Protein AF-A0A3M1H6Q6-F1 (afdb_monomer_lite)

Radius of gyration: 19.35 Å; chains: 1; bounding box: 52×35×59 Å

Secondary structure (DSSP, 8-state):
---EEEEEEEEETTGGGGTSEEEPPTTB-HHHHHHHTGGGEEEETTTEEEEEEEHHHHEEEETTTTEEEE-S-B-SSPPTTHHHHHHHHHHHTTTEEEEEE-SSEEEEEESS-BTTEEEEE--GGGS--TT-HHHHHHHHHHHHHHHHHHEEE-TT-SSS--EEEEEEHHHHHHHHHHHHHHHHHHHHHTTPPPPHHHHHHHHHHHHHHHTEEEEEEEEEEGGGGG-

Foldseek 3Di:
DFDKKKKKKFFFPCCVVVLFKDWDDPFAPVVVLCVVQVVQWFQDPVPGIKGKDFPVSQWDQDPVVRAIDGPGDGDPPDDPVCVVVRVVVRVSQRQFGIWIDDNTMIGTGGPDDDVRMHMDIPLVLLDDDPPCPPLNVVSVVLCVVQVSRFKDFDPPDPPWGKIKGKDALVSVLVSLVSSVVVSVVSCVVVVHDDDPVSVVVSVVSNVSSVRGGMMMMMMIRPVVVVD

pLDDT: mean 89.55, std 9.46, range [45.72, 98.5]

Sequence (227 aa):
MPARSRKIYVLSRNAGQNGLAFACPSWWNLEQLYKHHADRKIIFPEIGDVLFVGWTDILGFDLHSGRKVWRLPEQDPLPEHIVPVRQTLLERVQEVEWFIISRKQVWLIPGREQAGCAVFQNPFWWGYILDDEAFNTWYRAFWRQHWTERFFEEKGNLTWLDYAGLFTGPEILLLNEQAQRAYREWKQRCRGKLSRYHQTEMNRLSRALQNAAWVVIYDYEWESGLS

Structure (mmCIF, N/CA/C/O backbone):
data_AF-A0A3M1H6Q6-F1
#
_entry.id   AF-A0A3M1H6Q6-F1
#
loop_
_atom_site.group_PDB
_atom_site.id
_atom_site.type_symbol
_atom_site.label_atom_id
_atom_site.label_alt_id
_atom_site.label_comp_id
_atom_site.label_asym_id
_atom_site.label_entity_id
_atom_site.label_seq_id
_atom_site.pdbx_PDB_ins_code
_atom_site.Cartn_x
_atom_site.Cartn_y
_atom_site.Cartn_z
_atom_site.occupancy
_atom_site.B_iso_or_equiv
_atom_site.auth_seq_id
_atom_site.auth_comp_id
_atom_site.auth_asym_id
_atom_site.auth_atom_id
_atom_site.pdbx_PDB_model_num
ATOM 1 N N . MET A 1 1 ? 0.069 -20.552 -15.816 1.00 45.72 1 MET A N 1
ATOM 2 C CA . MET A 1 1 ? -0.075 -19.599 -14.696 1.00 45.72 1 MET A CA 1
ATOM 3 C C . MET A 1 1 ? -1.197 -18.647 -15.068 1.00 45.72 1 MET A C 1
ATOM 5 O O . MET A 1 1 ? -1.155 -18.179 -16.204 1.00 45.72 1 MET A O 1
ATOM 9 N N . PRO A 1 2 ? -2.197 -18.426 -14.200 1.00 55.16 2 PRO A N 1
ATOM 10 C CA . PRO A 1 2 ? -3.263 -17.461 -14.466 1.00 55.16 2 PRO A CA 1
ATOM 11 C C . PRO A 1 2 ? -2.669 -16.073 -14.734 1.00 55.16 2 PRO A C 1
ATOM 13 O O . PRO A 1 2 ? -1.586 -15.744 -14.237 1.00 55.16 2 PRO A O 1
ATOM 16 N N . ALA A 1 3 ? -3.345 -15.277 -15.563 1.00 71.06 3 ALA A N 1
ATOM 17 C CA . ALA A 1 3 ? -2.927 -13.907 -15.831 1.00 71.06 3 ALA A CA 1
ATOM 18 C C . ALA A 1 3 ? -3.064 -13.101 -14.535 1.00 71.06 3 ALA A C 1
ATOM 20 O O . ALA A 1 3 ? -4.173 -12.886 -14.058 1.00 71.06 3 ALA A O 1
ATOM 21 N N . ARG A 1 4 ? -1.943 -12.682 -13.942 1.00 79.56 4 ARG A N 1
ATOM 22 C CA . ARG A 1 4 ? -1.950 -11.859 -12.726 1.00 79.56 4 ARG A CA 1
ATOM 23 C C . ARG A 1 4 ? -1.889 -10.383 -13.084 1.00 79.56 4 ARG A C 1
ATOM 25 O O . ARG A 1 4 ? -1.220 -9.994 -14.042 1.00 79.56 4 ARG A O 1
ATOM 32 N N . SER A 1 5 ? -2.561 -9.565 -12.291 1.00 88.44 5 SER A N 1
ATOM 33 C CA . SER A 1 5 ? -2.427 -8.116 -12.302 1.00 88.44 5 SER A CA 1
ATOM 34 C C . SER A 1 5 ? -1.919 -7.610 -10.968 1.00 88.44 5 SER A C 1
ATOM 36 O O . SER A 1 5 ? -2.103 -8.235 -9.930 1.00 88.44 5 SER A O 1
ATOM 38 N N . ARG A 1 6 ? -1.261 -6.458 -11.027 1.00 92.00 6 ARG A N 1
ATOM 39 C CA . ARG A 1 6 ? -0.698 -5.755 -9.888 1.00 92.00 6 ARG A CA 1
ATOM 40 C C . ARG A 1 6 ? -1.320 -4.377 -9.791 1.00 92.00 6 ARG A C 1
ATOM 42 O O . ARG A 1 6 ? -1.208 -3.576 -10.722 1.00 92.00 6 ARG A O 1
ATOM 49 N N . LYS A 1 7 ? -1.898 -4.075 -8.637 1.00 94.69 7 LYS A N 1
ATOM 50 C CA . LYS A 1 7 ? -2.307 -2.726 -8.255 1.00 94.69 7 LYS A CA 1
ATOM 51 C C . LYS A 1 7 ? -1.425 -2.236 -7.111 1.00 94.69 7 LYS A C 1
ATOM 53 O O . LYS A 1 7 ? -1.055 -2.998 -6.224 1.00 94.69 7 LYS A O 1
ATOM 58 N N . ILE A 1 8 ? -1.048 -0.967 -7.156 1.00 97.12 8 ILE A N 1
ATOM 59 C CA . ILE A 1 8 ? -0.176 -0.329 -6.173 1.00 97.12 8 ILE A CA 1
ATOM 60 C C . ILE A 1 8 ? -0.930 0.851 -5.593 1.00 97.12 8 ILE A C 1
ATOM 62 O O . ILE A 1 8 ? -1.287 1.772 -6.326 1.00 97.12 8 ILE A O 1
ATOM 66 N N . TYR A 1 9 ? -1.123 0.838 -4.284 1.00 98.19 9 TYR A N 1
ATOM 67 C CA . TYR A 1 9 ? -1.700 1.939 -3.533 1.00 98.19 9 TYR A CA 1
ATOM 68 C C . TYR A 1 9 ? -0.568 2.674 -2.831 1.00 98.19 9 TYR A C 1
ATOM 70 O O . TYR A 1 9 ? 0.179 2.082 -2.055 1.00 98.19 9 TYR A O 1
ATOM 78 N N . VAL A 1 10 ? -0.427 3.964 -3.107 1.00 98.50 10 VAL A N 1
ATOM 79 C CA . VAL A 1 10 ? 0.612 4.811 -2.522 1.00 98.50 10 VAL A CA 1
ATOM 80 C C . VAL A 1 10 ? -0.059 5.805 -1.590 1.00 98.50 10 VAL A C 1
ATOM 82 O O . VAL A 1 10 ? -0.607 6.818 -2.032 1.00 98.50 10 VAL A O 1
ATOM 85 N N . LEU A 1 11 ? -0.037 5.496 -0.295 1.00 98.25 11 LEU A N 1
ATOM 86 C CA . LEU A 1 11 ? -0.594 6.351 0.743 1.00 98.25 11 LEU A CA 1
ATOM 87 C C . LEU A 1 11 ? 0.420 7.434 1.117 1.00 98.25 11 LEU A C 1
ATOM 89 O O . LEU A 1 11 ? 1.552 7.138 1.504 1.00 98.25 11 LEU A O 1
ATOM 93 N N . SER A 1 12 ? 0.021 8.697 1.029 1.00 97.69 12 SER A N 1
ATOM 94 C CA . SER A 1 12 ? 0.913 9.828 1.268 1.00 97.69 12 SER A CA 1
ATOM 95 C C . SER A 1 12 ? 1.179 10.084 2.756 1.00 97.69 12 SER A C 1
ATOM 97 O O . SER A 1 12 ? 0.383 9.757 3.637 1.00 97.69 12 SER A O 1
ATOM 99 N N . ARG A 1 13 ? 2.281 10.776 3.060 1.00 96.00 13 ARG A N 1
ATOM 100 C CA . ARG A 1 13 ? 2.597 11.248 4.422 1.00 96.00 13 ARG A CA 1
ATOM 101 C C . ARG A 1 13 ? 1.559 12.214 4.992 1.00 96.00 13 ARG A C 1
ATOM 103 O O . ARG A 1 13 ? 1.391 12.272 6.204 1.00 96.00 13 ARG A O 1
ATOM 110 N N . ASN A 1 14 ? 0.825 12.933 4.142 1.00 94.75 14 ASN A N 1
ATOM 111 C CA . ASN A 1 14 ? -0.283 13.795 4.559 1.00 94.75 14 ASN A CA 1
ATOM 112 C C . ASN A 1 14 ? -1.650 13.081 4.566 1.00 94.75 14 ASN A C 1
ATOM 114 O O . ASN A 1 14 ? -2.682 13.750 4.578 1.00 94.75 14 ASN A O 1
ATOM 118 N N . ALA A 1 15 ? -1.688 11.743 4.600 1.00 94.19 15 ALA A N 1
ATOM 119 C CA . ALA A 1 15 ? -2.921 10.955 4.695 1.00 94.19 15 ALA A CA 1
ATOM 120 C C . ALA A 1 15 ? -3.880 11.448 5.793 1.00 94.19 15 ALA A C 1
ATOM 122 O O . ALA A 1 15 ? -5.083 11.516 5.567 1.00 94.19 15 ALA A O 1
ATOM 123 N N . GLY A 1 16 ? -3.366 11.871 6.954 1.00 93.44 16 GLY A N 1
ATOM 124 C CA . GLY A 1 16 ? -4.193 12.416 8.040 1.00 93.44 16 GLY A CA 1
ATOM 125 C C . GLY A 1 16 ? -5.015 13.649 7.640 1.00 93.44 16 GLY A C 1
ATOM 126 O O . GLY A 1 16 ? -6.195 13.719 7.969 1.00 93.44 16 GLY A O 1
ATOM 127 N N . GLN A 1 17 ? -4.433 14.570 6.862 1.00 95.56 17 GLN A N 1
ATOM 128 C CA . GLN A 1 17 ? -5.122 15.776 6.368 1.00 95.56 17 GLN A CA 1
ATOM 129 C C . GLN A 1 17 ? -6.226 15.448 5.356 1.00 95.56 17 GLN A C 1
ATOM 131 O O . GLN A 1 17 ? -7.170 16.213 5.206 1.00 95.56 17 GLN A O 1
ATOM 136 N N . ASN A 1 18 ? -6.112 14.303 4.681 1.00 94.56 18 ASN A N 1
ATOM 137 C CA . ASN A 1 18 ? -7.061 13.847 3.668 1.00 94.56 18 ASN A CA 1
ATOM 138 C C . ASN A 1 18 ? -8.084 12.848 4.219 1.00 94.56 18 ASN A C 1
ATOM 140 O O . ASN A 1 18 ? -8.771 12.178 3.457 1.00 94.56 18 ASN A O 1
ATOM 144 N N . GLY A 1 19 ? -8.163 12.682 5.540 1.00 94.00 19 GLY A N 1
ATOM 145 C CA . GLY A 1 19 ? -9.099 11.724 6.107 1.00 94.00 19 GLY A CA 1
ATOM 146 C C . GLY A 1 19 ? -8.684 10.257 5.906 1.00 94.00 19 GLY A C 1
ATOM 147 O O . GLY A 1 19 ? -9.508 9.364 6.073 1.00 94.00 19 GLY A O 1
ATOM 148 N N . LEU A 1 20 ? -7.403 9.955 5.691 1.00 96.56 20 LEU A N 1
ATOM 149 C CA . LEU A 1 20 ? -6.891 8.579 5.540 1.00 96.56 20 LEU A CA 1
ATOM 150 C C . LEU A 1 20 ? -5.978 8.114 6.671 1.00 96.56 20 LEU A C 1
ATOM 152 O O . LEU A 1 20 ? -5.403 7.032 6.608 1.00 96.56 20 LEU A O 1
ATOM 156 N N . ALA A 1 21 ? -5.860 8.908 7.731 1.00 96.88 21 ALA A N 1
ATOM 157 C CA . ALA A 1 21 ? -5.272 8.448 8.978 1.00 96.88 21 ALA A CA 1
ATOM 158 C C . ALA A 1 21 ? -5.967 9.084 10.184 1.00 96.88 21 ALA A C 1
ATOM 160 O O . ALA A 1 21 ? -6.522 10.183 10.083 1.00 96.88 21 ALA A O 1
ATOM 161 N N . PHE A 1 22 ? -5.944 8.397 11.320 1.00 95.88 22 PHE A N 1
ATOM 162 C CA . PHE A 1 22 ? -6.432 8.903 12.603 1.00 95.88 22 PHE A CA 1
ATOM 163 C C . PHE A 1 22 ? -5.659 8.263 13.761 1.00 95.88 22 PHE A C 1
ATOM 165 O O . PHE A 1 22 ? -5.016 7.226 13.595 1.00 95.88 22 PHE A O 1
ATOM 172 N N . ALA A 1 23 ? -5.676 8.913 14.926 1.00 95.69 23 ALA A N 1
ATOM 173 C CA . ALA A 1 23 ? -5.059 8.365 16.131 1.00 95.69 23 ALA A CA 1
ATOM 174 C C . ALA A 1 23 ? -5.733 7.044 16.513 1.00 95.69 23 ALA A C 1
ATOM 176 O O . ALA A 1 23 ? -6.944 6.905 16.348 1.00 95.69 23 ALA A O 1
ATOM 177 N N . CYS A 1 24 ? -4.959 6.086 17.020 1.00 93.44 24 CYS A N 1
ATOM 178 C CA . CYS A 1 24 ? -5.528 4.805 17.409 1.00 93.44 24 CYS A CA 1
ATOM 179 C C . CYS A 1 24 ? -6.614 5.005 18.483 1.00 93.44 24 CYS A C 1
ATOM 181 O O . CYS A 1 24 ? -6.323 5.621 19.514 1.00 93.44 24 CYS A O 1
ATOM 183 N N . PRO A 1 25 ? -7.848 4.513 18.270 1.00 92.06 25 PRO A N 1
ATOM 184 C CA . PRO A 1 25 ? -8.917 4.689 19.241 1.00 92.06 25 PRO A CA 1
ATOM 185 C C . PRO A 1 25 ? -8.595 4.017 20.576 1.00 92.06 25 PRO A C 1
ATOM 187 O O . PRO A 1 25 ? -8.187 2.858 20.611 1.00 92.06 25 PRO A O 1
ATOM 190 N N . SER A 1 26 ? -8.813 4.726 21.684 1.00 89.88 26 SER A N 1
ATOM 191 C CA . SER A 1 26 ? -8.522 4.220 23.034 1.00 89.88 26 SER A CA 1
ATOM 192 C C . SER A 1 26 ? -9.425 3.061 23.460 1.00 89.88 26 SER A C 1
ATOM 194 O O . SER A 1 26 ? -9.052 2.289 24.339 1.00 89.88 26 SER A O 1
ATOM 196 N N . TRP A 1 27 ? -10.598 2.935 22.837 1.00 89.81 27 TRP A N 1
ATOM 197 C CA . TRP A 1 27 ? -11.559 1.867 23.109 1.00 89.81 27 TRP A CA 1
ATOM 198 C C . TRP A 1 27 ? -11.272 0.572 22.339 1.00 89.81 27 TRP A C 1
ATOM 200 O O . TRP A 1 27 ? -11.955 -0.428 22.558 1.00 89.81 27 TRP A O 1
ATOM 210 N N . TRP A 1 28 ? -10.278 0.563 21.444 1.00 92.00 28 TRP A N 1
ATOM 211 C CA . TRP A 1 28 ? -9.826 -0.659 20.780 1.00 92.00 28 TRP A CA 1
ATOM 212 C C . TRP A 1 28 ? -8.946 -1.471 21.728 1.00 92.00 28 TRP A C 1
ATOM 214 O O . TRP A 1 28 ? -7.934 -0.976 22.231 1.00 92.00 28 TRP A O 1
ATOM 224 N N . ASN A 1 29 ? -9.273 -2.748 21.927 1.00 91.25 29 ASN A N 1
ATOM 225 C CA . ASN A 1 29 ? -8.381 -3.663 22.631 1.00 91.25 29 ASN A CA 1
ATOM 226 C C . ASN A 1 29 ? -7.281 -4.148 21.674 1.00 91.25 29 ASN A C 1
ATOM 228 O O . ASN A 1 29 ? -7.370 -5.216 21.063 1.00 91.25 29 ASN A O 1
ATOM 232 N N . LEU A 1 30 ? -6.233 -3.332 21.537 1.00 91.19 30 LEU A N 1
ATOM 233 C CA . LEU A 1 30 ? -5.124 -3.606 20.625 1.00 91.19 30 LEU A CA 1
ATOM 234 C C . LEU A 1 30 ? -4.393 -4.909 20.936 1.00 91.19 30 LEU A C 1
ATOM 236 O O . LEU A 1 30 ? -4.033 -5.622 20.009 1.00 91.19 30 LEU A O 1
ATOM 240 N N . GLU A 1 31 ? -4.192 -5.257 22.206 1.00 91.38 31 GLU A N 1
ATOM 241 C CA . GLU A 1 31 ? -3.491 -6.499 22.557 1.00 91.38 31 GLU A CA 1
ATOM 242 C C . GLU A 1 31 ? -4.254 -7.725 22.048 1.00 91.38 31 GLU A C 1
ATOM 244 O O . GLU A 1 31 ? -3.668 -8.645 21.472 1.00 91.38 31 GLU A O 1
ATOM 249 N N . GLN A 1 32 ? -5.583 -7.718 22.188 1.00 91.94 32 GLN A N 1
ATOM 250 C CA . GLN A 1 32 ? -6.421 -8.785 21.654 1.00 91.94 32 GLN A CA 1
ATOM 251 C C . GLN A 1 32 ? -6.448 -8.781 20.122 1.00 91.94 32 GLN A C 1
ATOM 253 O O . GLN A 1 32 ? -6.410 -9.856 19.524 1.00 91.94 32 GLN A O 1
ATOM 258 N N . LEU A 1 33 ? -6.454 -7.605 19.488 1.00 91.88 33 LEU A N 1
ATOM 259 C CA . LEU A 1 33 ? -6.400 -7.482 18.030 1.00 91.88 33 LEU A CA 1
ATOM 260 C C . LEU A 1 33 ? -5.083 -8.036 17.458 1.00 91.88 33 LEU A C 1
ATOM 262 O O . LEU A 1 33 ? -5.108 -8.864 16.551 1.00 91.88 33 LEU A O 1
ATOM 266 N N . TYR A 1 34 ? -3.938 -7.656 18.036 1.00 92.94 34 TYR A N 1
ATOM 267 C CA . TYR A 1 34 ? -2.619 -8.178 17.655 1.00 92.94 34 TYR A CA 1
ATOM 268 C C . TYR A 1 34 ? -2.497 -9.679 17.911 1.00 92.94 34 TYR A C 1
ATOM 270 O O . TYR A 1 34 ? -1.857 -10.379 17.131 1.00 92.94 34 TYR A O 1
ATOM 278 N N . LYS A 1 35 ? -3.120 -10.192 18.977 1.00 93.06 35 LYS A N 1
ATOM 279 C CA . LYS A 1 35 ? -3.173 -11.633 19.238 1.00 93.06 35 LYS A CA 1
ATOM 280 C C . LYS A 1 35 ? -4.024 -12.373 18.203 1.00 93.06 35 LYS A C 1
ATOM 282 O O . LYS A 1 35 ? -3.639 -13.462 17.791 1.00 93.06 35 LYS A O 1
ATOM 287 N N . HIS A 1 36 ? -5.170 -11.816 17.806 1.00 92.31 36 HIS A N 1
ATOM 288 C CA . HIS A 1 36 ? -6.082 -12.460 16.857 1.00 92.31 36 HIS A CA 1
ATOM 289 C C . HIS A 1 36 ? -5.523 -12.477 15.429 1.00 92.31 36 HIS A C 1
ATOM 291 O O . HIS A 1 36 ? -5.667 -13.479 14.737 1.00 92.31 36 HIS A O 1
ATOM 297 N N . HIS A 1 37 ? -4.828 -11.409 15.030 1.00 92.81 37 HIS A N 1
ATOM 298 C CA . HIS A 1 37 ? -4.232 -11.248 13.700 1.00 92.81 37 HIS A CA 1
ATOM 299 C C . HIS A 1 37 ? -2.701 -11.318 13.741 1.00 92.81 37 HIS A C 1
ATOM 301 O O . HIS A 1 37 ? -2.008 -10.563 13.058 1.00 92.81 37 HIS A O 1
ATOM 307 N N . ALA A 1 38 ? -2.149 -12.208 14.570 1.00 92.69 38 ALA A N 1
ATOM 308 C CA . ALA A 1 38 ? -0.700 -12.359 14.708 1.00 92.69 38 ALA A CA 1
ATOM 309 C C . ALA A 1 38 ? -0.025 -12.766 13.384 1.00 92.69 38 ALA A C 1
ATOM 311 O O . ALA A 1 38 ? 1.119 -12.389 13.140 1.00 92.69 38 ALA A O 1
ATOM 312 N N . ASP A 1 39 ? -0.751 -13.475 12.515 1.00 92.00 39 ASP A N 1
ATOM 313 C CA . ASP A 1 39 ? -0.337 -13.855 11.160 1.00 92.00 39 ASP A CA 1
ATOM 314 C C . ASP A 1 39 ? -0.245 -12.669 10.192 1.00 92.00 39 ASP A C 1
ATOM 316 O O . ASP A 1 39 ? 0.337 -12.814 9.128 1.00 92.00 39 ASP A O 1
ATOM 320 N N . ARG A 1 40 ? -0.795 -11.505 10.556 1.00 93.88 40 ARG A N 1
ATOM 321 C CA . ARG A 1 40 ? -0.812 -10.262 9.763 1.00 93.88 40 ARG A CA 1
ATOM 322 C C . ARG A 1 40 ? 0.135 -9.191 10.309 1.00 93.88 40 ARG A C 1
ATOM 324 O O . ARG A 1 40 ? 0.116 -8.037 9.870 1.00 93.88 40 ARG A O 1
ATOM 331 N N . LYS A 1 41 ? 0.934 -9.547 11.316 1.00 95.44 41 LYS A N 1
ATOM 332 C CA . LYS A 1 41 ? 1.882 -8.647 11.967 1.00 95.44 41 LYS A CA 1
ATOM 333 C C . LYS A 1 41 ? 3.137 -8.494 11.119 1.00 95.44 41 LYS A C 1
ATOM 335 O O . LYS A 1 41 ? 3.789 -9.474 10.780 1.00 95.44 41 LYS A O 1
ATOM 340 N N . ILE A 1 42 ? 3.528 -7.248 10.880 1.00 95.25 42 ILE A N 1
ATOM 341 C CA . ILE A 1 42 ? 4.778 -6.890 10.218 1.00 95.25 42 ILE A CA 1
ATOM 342 C C . ILE A 1 42 ? 5.639 -6.064 11.174 1.00 95.25 42 ILE A C 1
ATOM 344 O O . ILE A 1 42 ? 5.153 -5.147 11.838 1.00 95.25 42 ILE A O 1
ATOM 348 N N . ILE A 1 43 ? 6.938 -6.366 11.224 1.00 93.06 43 ILE A N 1
ATOM 349 C CA . ILE A 1 43 ? 7.918 -5.605 12.005 1.00 93.06 43 ILE A CA 1
ATOM 350 C C . ILE A 1 43 ? 8.759 -4.745 11.056 1.00 93.06 43 ILE A C 1
ATOM 352 O O . ILE A 1 43 ? 9.440 -5.242 10.154 1.00 93.06 43 ILE A O 1
ATOM 356 N N . PHE A 1 44 ? 8.716 -3.432 11.265 1.00 90.31 44 PHE A N 1
ATOM 357 C CA . PHE A 1 44 ? 9.574 -2.461 10.592 1.00 90.31 44 PHE A CA 1
ATOM 358 C C . PHE A 1 44 ? 10.623 -1.955 11.593 1.00 90.31 44 PHE A C 1
ATOM 360 O O . PHE A 1 44 ? 10.229 -1.396 12.616 1.00 90.31 44 PHE A O 1
ATOM 367 N N . PRO A 1 45 ? 11.937 -2.101 11.332 1.00 86.62 45 PRO A N 1
ATOM 368 C CA . PRO A 1 45 ? 12.983 -1.745 12.298 1.00 86.62 45 PRO A CA 1
ATOM 369 C C . PRO A 1 45 ? 12.895 -0.316 12.855 1.00 86.62 45 PRO A C 1
ATOM 371 O O . PRO A 1 45 ? 13.140 -0.103 14.037 1.00 86.62 45 PRO A O 1
ATOM 374 N N . GLU A 1 46 ? 12.509 0.655 12.023 1.00 86.00 46 GLU A N 1
ATOM 375 C CA . GLU A 1 46 ? 12.464 2.077 12.399 1.00 86.00 46 GLU A CA 1
ATOM 376 C C . GLU A 1 46 ? 11.090 2.546 12.905 1.00 86.00 46 GLU A C 1
ATOM 378 O O . GLU A 1 46 ? 10.989 3.586 13.553 1.00 86.00 46 GLU A O 1
ATOM 383 N N . ILE A 1 47 ? 10.021 1.799 12.605 1.00 86.19 47 ILE A N 1
ATOM 384 C CA . ILE A 1 47 ? 8.630 2.199 12.892 1.00 86.19 47 ILE A CA 1
ATOM 385 C C . ILE A 1 47 ? 8.059 1.396 14.070 1.00 86.19 47 ILE A C 1
ATOM 387 O O . ILE A 1 47 ? 7.246 1.910 14.838 1.00 86.19 47 ILE A O 1
ATOM 391 N N . GLY A 1 48 ? 8.502 0.149 14.236 1.00 90.44 48 GLY A N 1
ATOM 392 C CA . GLY A 1 48 ? 7.951 -0.814 15.179 1.00 90.44 48 GLY A CA 1
ATOM 393 C C . GLY A 1 48 ? 6.994 -1.795 14.507 1.00 90.44 48 GLY A C 1
ATOM 394 O O . GLY A 1 48 ? 7.099 -2.086 13.312 1.00 90.44 48 GLY A O 1
ATOM 395 N N . ASP A 1 49 ? 6.075 -2.346 15.295 1.00 93.50 49 ASP A N 1
ATOM 396 C CA . ASP A 1 49 ? 5.121 -3.330 14.818 1.00 93.50 49 ASP A CA 1
ATOM 397 C C . ASP A 1 49 ? 3.819 -2.719 14.300 1.00 93.50 49 ASP A C 1
ATOM 399 O O . ASP A 1 49 ? 3.177 -1.885 14.942 1.00 93.50 49 ASP A O 1
ATOM 403 N N . VAL A 1 50 ? 3.385 -3.211 13.145 1.00 96.25 50 VAL A N 1
ATOM 404 C CA . VAL A 1 50 ? 2.102 -2.858 12.541 1.00 96.25 50 VAL A CA 1
ATOM 405 C C . VAL A 1 50 ? 1.316 -4.116 12.199 1.00 96.25 50 VAL A C 1
ATOM 407 O O . VAL A 1 50 ? 1.895 -5.150 11.868 1.00 96.25 50 VAL A O 1
ATOM 410 N N . LEU A 1 51 ? -0.006 -4.033 12.269 1.00 96.44 51 LEU A N 1
ATOM 411 C CA . LEU A 1 51 ? -0.902 -5.008 11.656 1.00 96.44 51 LEU A CA 1
ATOM 412 C C . LEU A 1 51 ? -1.331 -4.487 10.291 1.00 96.44 51 LEU A C 1
ATOM 414 O O . LEU A 1 51 ? -1.734 -3.327 10.178 1.00 96.44 51 LEU A O 1
ATOM 418 N N . PHE A 1 52 ? -1.276 -5.346 9.280 1.00 97.00 52 PHE A N 1
ATOM 419 C CA . PHE A 1 52 ? -1.827 -5.066 7.960 1.00 97.00 52 PHE A CA 1
ATOM 420 C C . PHE A 1 52 ? -2.955 -6.049 7.662 1.00 97.00 52 PHE A C 1
ATOM 422 O O . PHE A 1 52 ? -2.714 -7.235 7.446 1.00 97.00 52 PHE A O 1
ATOM 429 N N . VAL A 1 53 ? -4.189 -5.561 7.704 1.00 94.94 53 VAL A N 1
ATOM 430 C CA . VAL A 1 53 ? -5.391 -6.404 7.693 1.00 94.94 53 VAL A CA 1
ATOM 431 C C . VAL A 1 53 ? -6.408 -5.901 6.678 1.00 94.94 53 VAL A C 1
ATOM 433 O O . VAL A 1 53 ? -6.452 -4.706 6.371 1.00 94.94 53 VAL A O 1
ATOM 436 N N . GLY A 1 54 ? -7.229 -6.813 6.164 1.00 92.69 54 GLY A N 1
ATOM 437 C CA . GLY A 1 54 ? -8.335 -6.471 5.278 1.00 92.69 54 GLY A CA 1
ATOM 438 C C . GLY A 1 54 ? -9.495 -5.858 6.055 1.00 92.69 54 GLY A C 1
ATOM 439 O O . GLY A 1 54 ? -9.590 -5.958 7.281 1.00 92.69 54 GLY A O 1
ATOM 440 N N . TRP A 1 55 ? -10.426 -5.220 5.355 1.00 90.88 55 TRP A N 1
ATOM 441 C CA . TRP A 1 55 ? -11.560 -4.578 6.015 1.00 90.88 55 TRP A CA 1
ATOM 442 C C . TRP A 1 55 ? -12.458 -5.565 6.762 1.00 90.88 55 TRP A C 1
ATOM 444 O O . TRP A 1 55 ? -13.019 -5.203 7.792 1.00 90.88 55 TRP A O 1
ATOM 454 N N . THR A 1 56 ? -12.553 -6.811 6.295 1.00 90.00 56 THR A N 1
ATOM 455 C CA . THR A 1 56 ? -13.343 -7.887 6.919 1.00 90.00 56 THR A CA 1
ATOM 456 C C . THR A 1 56 ? -12.786 -8.364 8.260 1.00 90.00 56 THR A C 1
ATOM 458 O O . THR A 1 56 ? -13.502 -9.009 9.027 1.00 90.00 56 THR A O 1
ATOM 461 N N . ASP A 1 57 ? -11.514 -8.072 8.544 1.00 90.19 57 ASP A N 1
ATOM 462 C CA . ASP A 1 57 ? -10.881 -8.367 9.833 1.00 90.19 57 ASP A CA 1
ATOM 463 C C . ASP A 1 57 ? -11.318 -7.362 10.914 1.00 90.19 57 ASP A C 1
ATOM 465 O O . ASP A 1 57 ? -11.363 -7.680 12.099 1.00 90.19 57 ASP A O 1
ATOM 469 N N . ILE A 1 58 ? -11.671 -6.142 10.501 1.00 91.12 58 ILE A N 1
ATOM 470 C CA . ILE A 1 58 ? -12.001 -5.018 11.390 1.00 91.12 58 ILE A CA 1
ATOM 471 C C . ILE A 1 58 ? -13.509 -4.757 11.439 1.00 91.12 58 ILE A C 1
ATOM 473 O O . ILE A 1 58 ? -14.060 -4.366 12.475 1.00 91.12 58 ILE A O 1
ATOM 477 N N . LEU A 1 59 ? -14.188 -4.981 10.319 1.00 91.31 59 LEU A N 1
ATOM 478 C CA . LEU A 1 59 ? -15.604 -4.724 10.126 1.00 91.31 59 LEU A CA 1
ATOM 479 C C . LEU A 1 59 ? -16.337 -6.030 9.810 1.00 91.31 59 LEU A C 1
ATOM 481 O O . LEU A 1 59 ? -15.848 -6.897 9.092 1.00 91.31 59 LEU A O 1
ATOM 485 N N . GLY A 1 60 ? -17.550 -6.148 10.328 1.00 89.06 60 GLY A N 1
ATOM 486 C CA . GLY A 1 60 ? -18.532 -7.142 9.927 1.00 89.06 60 GLY A CA 1
ATOM 487 C C . GLY A 1 60 ? -19.590 -6.508 9.036 1.00 89.06 60 GLY A C 1
ATOM 488 O O . GLY A 1 60 ? -19.652 -5.288 8.897 1.00 89.06 60 GLY A O 1
ATOM 489 N N . PHE A 1 61 ? -20.449 -7.338 8.459 1.00 87.25 61 PHE A N 1
ATOM 490 C CA . PHE A 1 61 ? -21.642 -6.885 7.759 1.00 87.25 61 PHE A CA 1
ATOM 491 C C . PHE A 1 61 ? -22.866 -7.278 8.582 1.00 87.25 61 PHE A C 1
ATOM 493 O O . PHE A 1 61 ? -23.067 -8.462 8.858 1.00 87.25 61 PHE A O 1
ATOM 500 N N . ASP A 1 62 ? -23.656 -6.296 9.006 1.00 87.81 62 ASP A N 1
ATOM 501 C CA . ASP A 1 62 ? -24.932 -6.562 9.656 1.00 87.81 62 ASP A CA 1
ATOM 502 C C . ASP A 1 62 ? -26.003 -6.804 8.589 1.00 87.81 62 ASP A C 1
ATOM 504 O O . ASP A 1 62 ? -26.368 -5.901 7.835 1.00 87.81 62 ASP A O 1
ATOM 508 N N . LEU A 1 63 ? -26.513 -8.036 8.538 1.00 86.75 63 LEU A N 1
ATOM 509 C CA . LEU A 1 63 ? -27.533 -8.449 7.575 1.00 86.75 63 LEU A CA 1
ATOM 510 C C . LEU A 1 63 ? -28.870 -7.731 7.784 1.00 86.75 63 LEU A C 1
ATOM 512 O O . LEU A 1 63 ? -29.628 -7.598 6.827 1.00 86.75 63 LEU A O 1
ATOM 516 N N . HIS A 1 64 ? -29.176 -7.276 9.004 1.00 86.00 64 HIS A N 1
ATOM 517 C CA . HIS A 1 64 ? -30.447 -6.610 9.274 1.00 86.00 64 HIS A CA 1
ATOM 518 C C . HIS A 1 64 ? -30.453 -5.170 8.754 1.00 86.00 64 HIS A C 1
ATOM 520 O O . HIS A 1 64 ? -31.386 -4.768 8.061 1.00 86.00 64 HIS A O 1
ATOM 526 N N . SER A 1 65 ? -29.404 -4.398 9.052 1.00 84.81 65 SER A N 1
ATOM 527 C CA . SER A 1 65 ? -29.278 -3.017 8.568 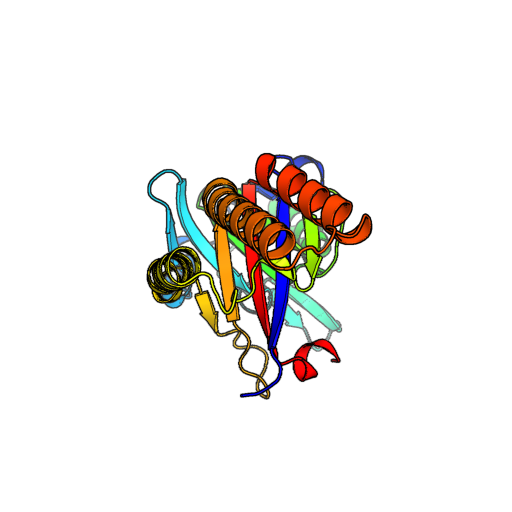1.00 84.81 65 SER A CA 1
ATOM 528 C C . SER A 1 65 ? -28.685 -2.895 7.161 1.00 84.81 65 SER A C 1
ATOM 530 O O . SER A 1 65 ? -28.787 -1.828 6.554 1.00 84.81 65 SER A O 1
ATOM 532 N N . GLY A 1 66 ? -28.051 -3.951 6.642 1.00 82.75 66 GLY A N 1
ATOM 533 C CA . GLY A 1 66 ? -27.329 -3.929 5.369 1.00 82.75 66 GLY A CA 1
ATOM 534 C C . GLY A 1 66 ? -26.080 -3.041 5.394 1.00 82.75 66 GLY A C 1
ATOM 535 O O . GLY A 1 66 ? -25.665 -2.538 4.350 1.00 82.75 66 GLY A O 1
ATOM 536 N N . ARG A 1 67 ? -25.508 -2.782 6.578 1.00 83.94 67 ARG A N 1
ATOM 537 C CA . ARG A 1 67 ? -24.375 -1.861 6.773 1.00 83.94 67 ARG A CA 1
ATOM 538 C C . ARG A 1 67 ? -23.174 -2.573 7.378 1.00 83.94 67 ARG A C 1
ATOM 540 O O . ARG A 1 67 ? -23.320 -3.541 8.126 1.00 83.94 67 ARG A O 1
ATOM 547 N N . LYS A 1 68 ? -21.967 -2.060 7.099 1.00 87.81 68 LYS A N 1
ATOM 548 C CA . LYS A 1 68 ? -20.776 -2.513 7.824 1.00 87.81 68 LYS A CA 1
ATOM 549 C C . LYS A 1 68 ? -20.824 -1.999 9.261 1.00 87.81 68 LYS A C 1
ATOM 551 O O . LYS A 1 68 ? -21.145 -0.832 9.490 1.00 87.81 68 LYS A O 1
ATOM 556 N N . VAL A 1 69 ? -20.455 -2.858 10.201 1.00 90.94 69 VAL A N 1
ATOM 557 C CA . VAL A 1 69 ? -20.386 -2.589 11.643 1.00 90.94 69 VAL A CA 1
ATOM 558 C C . VAL A 1 69 ? -19.006 -2.962 12.172 1.00 90.94 69 VAL A C 1
ATOM 560 O O . VAL A 1 69 ? -18.328 -3.800 11.586 1.00 90.94 69 VAL A O 1
ATOM 563 N N . TRP A 1 70 ? -18.565 -2.365 13.277 1.00 90.94 70 TRP A N 1
ATOM 564 C CA . TRP A 1 70 ? -17.314 -2.773 13.920 1.00 90.94 70 TRP A CA 1
ATOM 565 C C . TRP A 1 70 ? -17.399 -4.226 14.411 1.00 90.94 70 TRP A C 1
ATOM 567 O O . TRP A 1 70 ? -18.387 -4.609 15.038 1.00 90.94 70 TRP A O 1
ATOM 577 N N . ARG A 1 71 ? -16.364 -5.028 14.134 1.00 88.44 71 ARG A N 1
ATOM 578 C CA . ARG A 1 71 ? -16.230 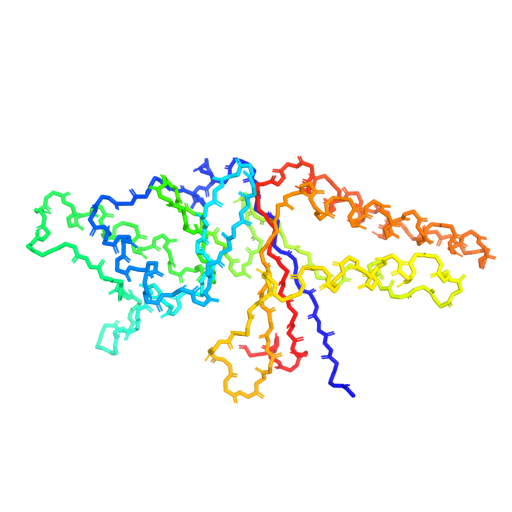-6.432 14.579 1.00 88.44 71 ARG A CA 1
ATOM 579 C C . ARG A 1 71 ? -14.963 -6.672 15.414 1.00 88.44 71 ARG A C 1
ATOM 581 O O . ARG A 1 71 ? -14.651 -7.799 15.782 1.00 88.44 71 ARG A O 1
ATOM 588 N N . LEU A 1 72 ? -14.220 -5.616 15.711 1.00 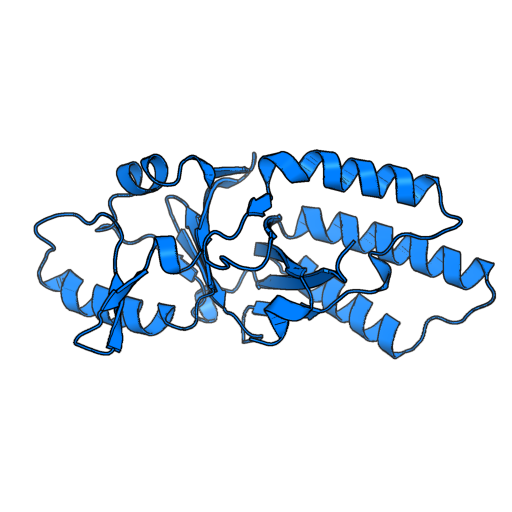85.31 72 LEU A N 1
ATOM 589 C CA . LEU A 1 72 ? -12.999 -5.696 16.503 1.00 85.31 72 LEU A CA 1
ATOM 590 C C . LEU A 1 72 ? -13.289 -5.870 18.006 1.00 85.31 72 LEU A C 1
ATOM 592 O O . LEU A 1 72 ? -14.363 -5.491 18.471 1.00 85.31 72 LEU A O 1
ATOM 596 N N . PRO A 1 73 ? -12.339 -6.418 18.783 1.00 78.62 73 PRO A N 1
ATOM 597 C CA . PRO A 1 73 ? -12.472 -6.500 20.231 1.00 78.62 73 PRO A CA 1
ATOM 598 C C . PRO A 1 73 ? -12.436 -5.097 20.860 1.00 78.62 73 PRO A C 1
ATOM 600 O O . PRO A 1 73 ? -11.461 -4.358 20.697 1.00 78.62 73 PRO A O 1
ATOM 603 N N . GLU A 1 74 ? -13.489 -4.731 21.587 1.00 80.31 74 GLU A N 1
ATOM 604 C CA . GLU A 1 74 ? -13.654 -3.413 22.216 1.00 80.31 74 GLU A CA 1
ATOM 605 C C . GLU A 1 74 ? -13.640 -3.521 23.747 1.00 80.31 74 GLU A C 1
ATOM 607 O O . GLU A 1 74 ? -13.859 -4.592 24.317 1.00 80.31 74 GLU A O 1
ATOM 612 N N . GLN A 1 75 ? -13.352 -2.406 24.422 1.00 72.19 75 GLN A N 1
ATOM 613 C CA . GLN A 1 75 ? -13.590 -2.286 25.862 1.00 72.19 75 GLN A CA 1
ATOM 614 C C . GLN A 1 75 ? -15.097 -2.333 26.154 1.00 72.19 75 GLN A C 1
ATOM 616 O O . GLN A 1 75 ? -15.877 -1.691 25.456 1.00 72.19 75 GLN A O 1
ATOM 621 N N . ASP A 1 76 ? -15.489 -3.053 27.206 1.00 72.81 76 ASP A N 1
ATOM 622 C CA . ASP A 1 76 ? -16.880 -3.175 27.650 1.00 72.81 76 ASP A CA 1
ATOM 623 C C . ASP A 1 76 ? -16.979 -2.830 29.152 1.00 72.81 76 ASP A C 1
ATOM 625 O O . ASP A 1 76 ? -16.266 -3.453 29.949 1.00 72.81 76 ASP A O 1
ATOM 629 N N . PRO A 1 77 ? -17.797 -1.839 29.568 1.00 77.94 77 PRO A N 1
ATOM 630 C CA . PRO A 1 77 ? -18.656 -0.976 28.746 1.00 77.94 77 PRO A CA 1
ATOM 631 C C . PRO A 1 77 ? -17.915 0.186 28.064 1.00 77.94 77 PRO A C 1
ATOM 633 O O . PRO A 1 77 ? -16.992 0.785 28.619 1.00 77.94 77 PRO A O 1
ATOM 636 N N . LEU A 1 78 ? -18.379 0.557 26.865 1.00 81.81 78 LEU A N 1
ATOM 637 C CA . LEU A 1 78 ? -17.948 1.762 26.147 1.00 81.81 78 LEU A CA 1
ATOM 638 C C . LEU A 1 78 ? -18.490 3.028 26.838 1.00 81.81 78 LEU A C 1
ATOM 640 O O . LEU A 1 78 ? -19.698 3.123 27.064 1.00 81.81 78 LEU A O 1
ATOM 644 N N . PRO A 1 79 ? -17.653 4.043 27.123 1.00 85.50 79 PRO A N 1
ATOM 645 C CA . PRO A 1 79 ? -18.136 5.308 27.670 1.00 85.50 79 PRO A CA 1
ATOM 646 C C . PRO A 1 79 ? -19.114 6.014 26.715 1.00 85.50 79 PRO A C 1
ATOM 648 O O . PRO A 1 79 ? -18.863 6.081 25.512 1.00 85.50 79 PRO A O 1
ATOM 651 N N . GLU A 1 80 ? -20.185 6.621 27.237 1.00 86.38 80 GLU A N 1
ATOM 652 C CA . GLU A 1 80 ? -21.244 7.246 26.415 1.00 86.38 80 GLU A CA 1
ATOM 653 C C . GLU A 1 80 ? -20.714 8.293 25.421 1.00 86.38 80 GLU A C 1
ATOM 655 O O . GLU A 1 80 ? -21.149 8.349 24.271 1.00 86.38 80 GLU A O 1
ATOM 660 N N . HIS A 1 81 ? -19.712 9.081 25.822 1.00 87.25 81 HIS A N 1
ATOM 661 C CA . HIS A 1 81 ? -19.099 10.103 24.967 1.00 87.25 81 HIS A CA 1
ATOM 662 C C . HIS A 1 81 ? -18.319 9.528 23.768 1.00 87.25 81 HIS A C 1
ATOM 664 O O . HIS A 1 81 ? -18.024 10.259 22.823 1.00 87.25 81 HIS A O 1
ATOM 670 N N . ILE A 1 82 ? -17.984 8.233 23.783 1.00 88.19 82 ILE A N 1
ATOM 671 C CA . ILE A 1 82 ? -17.288 7.546 22.687 1.00 88.19 82 ILE A CA 1
ATOM 672 C C . ILE A 1 82 ? -18.263 7.091 21.600 1.00 88.19 82 ILE A C 1
ATOM 674 O O . ILE A 1 82 ? -17.877 7.020 20.432 1.00 88.19 82 ILE A O 1
ATOM 678 N N . VAL A 1 83 ? -19.530 6.830 21.937 1.00 86.81 83 VAL A N 1
ATOM 679 C CA . VAL A 1 83 ? -20.521 6.284 20.994 1.00 86.81 83 VAL A CA 1
ATOM 680 C C . VAL A 1 83 ? -20.670 7.151 19.730 1.00 86.81 83 VAL A C 1
ATOM 682 O O . VAL A 1 83 ? -20.564 6.594 18.632 1.00 86.81 83 VAL A O 1
ATOM 685 N N . PRO A 1 84 ? -20.805 8.493 19.812 1.00 88.25 84 PRO A N 1
ATOM 686 C CA . PRO A 1 84 ? -20.876 9.333 18.614 1.00 88.25 84 PRO A CA 1
ATOM 687 C C . PRO A 1 84 ? -19.582 9.310 17.787 1.00 88.25 84 PRO A C 1
ATOM 689 O O . PRO A 1 84 ? -19.624 9.274 16.559 1.00 88.25 84 PRO A O 1
ATOM 692 N N . VAL A 1 85 ? -18.418 9.291 18.446 1.00 89.44 85 VAL A N 1
ATOM 693 C CA . VAL A 1 85 ? -17.108 9.257 17.771 1.00 89.44 85 VAL A CA 1
ATOM 694 C C . VAL A 1 85 ? -16.931 7.945 17.006 1.00 89.44 85 VAL A C 1
ATOM 696 O O . VAL A 1 85 ? -16.492 7.943 15.855 1.00 89.44 85 VAL A O 1
ATOM 699 N N . ARG A 1 86 ? -17.321 6.827 17.625 1.00 89.38 86 ARG A N 1
ATOM 700 C CA . ARG A 1 86 ? -17.290 5.487 17.032 1.00 89.38 86 ARG A CA 1
ATOM 701 C C . ARG A 1 86 ? -18.166 5.394 15.785 1.00 89.38 86 ARG A C 1
ATOM 703 O O . ARG A 1 86 ? -17.749 4.764 14.813 1.00 89.38 86 ARG A O 1
ATOM 710 N N . GLN A 1 87 ? -19.341 6.023 15.802 1.00 88.38 87 GLN A N 1
ATOM 711 C CA . GLN A 1 87 ? -20.255 6.043 14.661 1.00 88.38 87 GLN A CA 1
ATOM 712 C C . GLN A 1 87 ? -19.700 6.875 13.496 1.00 88.38 87 GLN A C 1
ATOM 714 O O . GLN A 1 87 ? -19.630 6.381 12.374 1.00 88.38 87 GLN A O 1
ATOM 719 N N . THR A 1 88 ? -19.200 8.083 13.766 1.00 89.62 88 THR A N 1
ATOM 720 C CA . THR A 1 88 ? -18.559 8.930 12.744 1.00 89.62 88 THR A CA 1
ATOM 721 C C . THR A 1 88 ? -17.349 8.240 12.107 1.00 89.62 88 THR A C 1
ATOM 723 O O . THR A 1 88 ? -17.134 8.318 10.897 1.00 89.62 88 THR A O 1
ATOM 726 N N . LEU A 1 89 ? -16.544 7.528 12.904 1.00 91.12 89 LEU A N 1
ATOM 727 C CA . LEU A 1 89 ? -15.429 6.744 12.370 1.00 91.12 89 LEU A CA 1
ATOM 728 C C . LEU A 1 89 ? -15.909 5.568 11.516 1.00 91.12 89 LEU A C 1
ATOM 730 O O . LEU A 1 89 ? -15.295 5.303 10.486 1.00 91.12 89 LEU A O 1
ATOM 734 N N . LEU A 1 90 ? -16.998 4.893 11.899 1.00 91.31 90 LEU A N 1
ATOM 735 C CA . LEU A 1 90 ? -17.560 3.777 11.133 1.00 91.31 90 LEU A CA 1
ATOM 736 C C . LEU A 1 90 ? -17.975 4.206 9.723 1.00 91.31 90 LEU A C 1
ATOM 738 O O . LEU A 1 90 ? -17.749 3.473 8.764 1.00 91.31 90 LEU A O 1
ATOM 742 N N . GLU A 1 91 ? -18.564 5.391 9.591 1.00 88.06 91 GLU A N 1
ATOM 743 C CA . GLU A 1 91 ? -18.979 5.959 8.303 1.00 88.06 91 GLU A CA 1
ATOM 744 C C . GLU A 1 91 ? -17.776 6.248 7.400 1.00 88.06 91 GLU A C 1
ATOM 746 O O . GLU A 1 91 ? -17.805 5.973 6.202 1.00 88.06 91 GLU A O 1
ATOM 751 N N . ARG A 1 92 ? -16.672 6.718 7.987 1.00 87.12 92 ARG A N 1
ATOM 752 C CA . ARG A 1 92 ? -15.434 7.035 7.265 1.00 87.12 92 ARG A CA 1
ATOM 753 C C . ARG A 1 92 ? -14.702 5.803 6.733 1.00 87.12 92 ARG A C 1
ATOM 755 O O . ARG A 1 92 ? -13.970 5.912 5.753 1.00 87.12 92 ARG A O 1
ATOM 762 N N . VAL A 1 93 ? -14.867 4.645 7.369 1.00 90.31 93 VAL A N 1
ATOM 763 C CA . VAL A 1 93 ? -14.139 3.419 7.001 1.00 90.31 93 VAL A CA 1
ATOM 764 C C . VAL A 1 93 ? -14.918 2.489 6.065 1.00 90.31 93 VAL A C 1
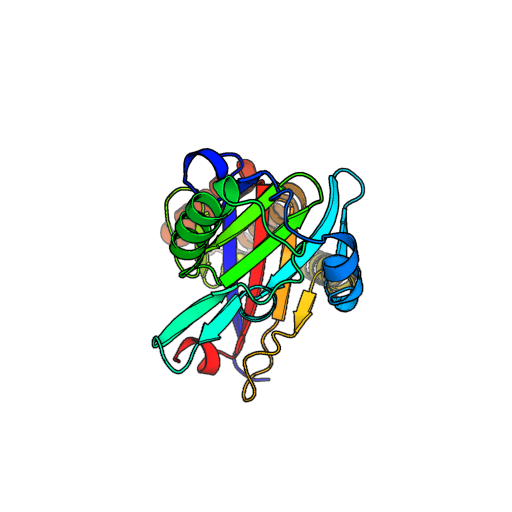ATOM 766 O O . VAL A 1 93 ? -14.444 1.400 5.756 1.00 90.31 93 VAL A O 1
ATOM 769 N N . GLN A 1 94 ? -16.099 2.894 5.586 1.00 86.00 94 GLN A N 1
ATOM 770 C CA . GLN A 1 94 ? -16.958 2.035 4.758 1.00 86.00 94 GLN A CA 1
ATOM 771 C C . GLN A 1 94 ? -16.312 1.632 3.421 1.00 86.00 94 GLN A C 1
ATOM 773 O O . GLN A 1 94 ? -16.489 0.496 2.983 1.00 86.00 94 GLN A O 1
ATOM 778 N N . GLU A 1 95 ? -15.548 2.530 2.793 1.00 87.00 95 GLU A N 1
ATOM 779 C CA . GLU A 1 95 ? -14.915 2.326 1.473 1.00 87.00 95 GLU A CA 1
ATOM 780 C C . GLU A 1 95 ? -13.433 1.910 1.558 1.00 87.00 95 GLU A C 1
ATOM 782 O O . GLU A 1 95 ? -12.667 2.030 0.597 1.00 87.00 95 GLU A O 1
ATOM 787 N N . VAL A 1 96 ? -13.005 1.476 2.742 1.00 92.12 96 VAL A N 1
ATOM 788 C CA . VAL A 1 96 ? -11.636 1.033 2.999 1.00 92.12 96 VAL A CA 1
ATOM 789 C C . VAL A 1 96 ? -11.504 -0.433 2.618 1.00 92.12 96 VAL A C 1
ATOM 791 O O . VAL A 1 96 ? -12.358 -1.239 2.983 1.00 92.12 96 VAL A O 1
ATOM 794 N N . GLU A 1 97 ? -10.418 -0.763 1.923 1.00 92.44 97 GLU A N 1
ATOM 795 C CA . GLU A 1 97 ? -10.046 -2.145 1.609 1.00 92.44 97 GLU A CA 1
ATOM 796 C C . GLU A 1 97 ? -9.126 -2.723 2.678 1.00 92.44 97 GLU A C 1
ATOM 798 O O . GLU A 1 97 ? -9.348 -3.836 3.150 1.00 92.44 97 GLU A O 1
ATOM 803 N N . TRP A 1 98 ? -8.135 -1.939 3.117 1.00 95.81 98 TRP A N 1
ATOM 804 C CA . TRP A 1 98 ? -7.170 -2.376 4.122 1.00 95.81 98 TRP A CA 1
ATOM 805 C C . TRP A 1 98 ? -6.931 -1.340 5.212 1.00 95.81 98 TRP A C 1
ATOM 807 O O . TRP A 1 98 ? -6.964 -0.126 4.989 1.00 95.81 98 TRP A O 1
ATOM 817 N N . PHE A 1 99 ? -6.594 -1.852 6.389 1.00 96.81 99 PHE A N 1
ATOM 818 C CA . PHE A 1 99 ? -6.156 -1.081 7.538 1.00 96.81 99 PHE A CA 1
ATOM 819 C C . PHE A 1 99 ? -4.684 -1.365 7.814 1.00 96.81 99 PHE A C 1
ATOM 821 O O . PHE A 1 99 ? -4.248 -2.517 7.841 1.00 96.81 99 PHE A O 1
ATOM 828 N N . ILE A 1 100 ? -3.929 -0.303 8.081 1.00 97.62 100 ILE A N 1
ATOM 829 C CA . ILE A 1 100 ? -2.593 -0.399 8.669 1.00 97.62 100 ILE A CA 1
ATOM 830 C C . ILE A 1 100 ? -2.720 0.125 10.091 1.00 97.62 100 ILE A C 1
ATOM 832 O O . ILE A 1 100 ? -3.074 1.286 10.295 1.00 97.62 100 ILE A O 1
ATOM 836 N N . ILE A 1 101 ? -2.472 -0.726 11.078 1.00 96.88 101 ILE A N 1
ATOM 837 C CA . ILE A 1 101 ? -2.723 -0.416 12.485 1.00 96.88 101 ILE A CA 1
ATOM 838 C C . ILE A 1 101 ? -1.399 -0.463 13.229 1.00 96.88 101 ILE A C 1
ATOM 840 O O . ILE A 1 101 ? -0.732 -1.490 13.267 1.00 96.88 101 ILE A O 1
ATOM 844 N N . SER A 1 102 ? -1.035 0.658 13.839 1.00 95.31 102 SER A N 1
ATOM 845 C CA . SER A 1 102 ? 0.026 0.740 14.839 1.00 95.31 102 SER A CA 1
ATOM 846 C C . SER A 1 102 ? -0.576 1.108 16.190 1.00 95.31 102 SER A C 1
ATOM 848 O O . SER A 1 102 ? -1.698 1.608 16.270 1.00 95.31 102 SER A O 1
ATOM 850 N N . ARG A 1 103 ? 0.211 0.982 17.261 1.00 92.25 103 ARG A N 1
ATOM 851 C CA . ARG A 1 103 ? -0.208 1.403 18.611 1.00 92.25 103 ARG A CA 1
ATOM 852 C C . ARG A 1 103 ? -0.615 2.877 18.723 1.00 92.25 103 ARG A C 1
ATOM 854 O O . ARG A 1 103 ? -1.327 3.234 19.653 1.00 92.25 103 ARG A O 1
ATOM 861 N N . LYS A 1 104 ? -0.144 3.746 17.822 1.00 94.06 104 LYS A N 1
ATOM 862 C CA . LYS A 1 104 ? -0.389 5.200 17.885 1.00 94.06 104 LYS A CA 1
ATOM 863 C C . LYS A 1 104 ? -1.377 5.689 16.835 1.00 94.06 104 LYS A C 1
ATOM 865 O O . LYS A 1 104 ? -2.055 6.691 17.048 1.00 94.06 104 LYS A O 1
ATOM 870 N N . GLN A 1 105 ? -1.438 5.017 15.694 1.00 95.81 105 GLN A N 1
ATOM 871 C CA . GLN A 1 105 ? -2.100 5.535 14.507 1.00 95.81 105 GLN A CA 1
ATOM 872 C C . GLN A 1 105 ? -2.653 4.407 13.646 1.00 95.81 105 GLN A C 1
ATOM 874 O O . GLN A 1 105 ? -2.028 3.354 13.504 1.00 95.81 105 GLN A O 1
ATOM 879 N N . VAL A 1 106 ? -3.808 4.677 13.048 1.00 96.94 106 VAL A N 1
ATOM 880 C CA . VAL A 1 106 ? -4.451 3.842 12.041 1.00 96.94 106 VAL A CA 1
ATOM 881 C C . VAL A 1 106 ? -4.414 4.589 10.715 1.00 96.94 106 VAL A C 1
ATOM 883 O O . VAL A 1 106 ? -4.758 5.774 10.655 1.00 96.94 106 VAL A O 1
ATOM 886 N N . TRP A 1 107 ? -4.011 3.896 9.656 1.00 97.94 107 TRP A N 1
ATOM 887 C CA . TRP A 1 107 ? -4.108 4.369 8.281 1.00 97.94 107 TRP A CA 1
ATOM 888 C C . TRP A 1 107 ? -5.122 3.539 7.505 1.00 97.94 107 TRP A C 1
ATOM 890 O O . TRP A 1 107 ? -5.282 2.341 7.741 1.00 97.94 107 TRP A O 1
ATOM 900 N N . LEU A 1 108 ? -5.790 4.205 6.571 1.00 97.31 108 LEU A N 1
ATOM 901 C CA . LEU A 1 108 ? -6.855 3.658 5.749 1.00 97.31 108 LEU A CA 1
ATOM 902 C C . LEU A 1 108 ? -6.393 3.599 4.298 1.00 97.31 108 LEU A C 1
ATOM 904 O O . LEU A 1 108 ? -6.009 4.625 3.732 1.00 97.31 108 LEU A O 1
ATOM 908 N N . ILE A 1 109 ? -6.459 2.415 3.694 1.00 97.19 109 ILE A N 1
ATOM 909 C CA . ILE A 1 109 ? -6.188 2.227 2.270 1.00 97.19 109 ILE A CA 1
ATOM 910 C C . ILE A 1 109 ? -7.529 2.086 1.541 1.00 97.19 109 ILE A C 1
ATOM 912 O O . ILE A 1 109 ? -8.216 1.079 1.721 1.00 97.19 109 ILE A O 1
ATOM 916 N N . PRO A 1 110 ? -7.941 3.093 0.756 1.00 94.75 110 PRO A N 1
ATOM 917 C CA . PRO A 1 110 ? -9.189 3.036 0.004 1.00 94.75 110 PRO A CA 1
ATOM 918 C C . PRO A 1 110 ? -9.087 2.085 -1.188 1.00 94.75 110 PRO A C 1
ATOM 920 O O . PRO A 1 110 ? -8.001 1.869 -1.719 1.00 94.75 110 PRO A O 1
ATOM 923 N N . GLY A 1 111 ? -10.228 1.601 -1.684 1.00 89.75 111 GLY A N 1
ATOM 924 C CA . GLY A 1 111 ? -10.261 0.752 -2.886 1.00 89.75 111 GLY A CA 1
ATOM 925 C C . GLY A 1 111 ? -9.958 1.478 -4.199 1.00 89.75 111 GLY A C 1
ATOM 926 O O . GLY A 1 111 ? -9.633 0.843 -5.207 1.00 89.75 111 GLY A O 1
ATOM 927 N N . ARG A 1 112 ? -10.004 2.816 -4.189 1.00 92.19 112 ARG A N 1
ATOM 928 C CA . ARG A 1 112 ? -9.839 3.691 -5.359 1.00 92.19 112 ARG A CA 1
ATOM 929 C C . ARG A 1 112 ? -8.935 4.890 -5.076 1.00 92.19 112 ARG A C 1
ATOM 931 O O . ARG A 1 112 ? -8.738 5.272 -3.926 1.00 92.19 112 ARG A O 1
ATOM 938 N N . GLU A 1 113 ? -8.415 5.488 -6.149 1.00 94.94 113 GLU A N 1
ATOM 939 C CA . GLU A 1 113 ? -7.627 6.724 -6.079 1.00 94.94 113 GLU A CA 1
ATOM 940 C C . GLU A 1 113 ? -8.460 7.860 -5.476 1.00 94.94 113 GLU A C 1
ATOM 942 O O . GLU A 1 113 ? -9.602 8.088 -5.878 1.00 94.94 113 GLU A O 1
ATOM 947 N N . GLN A 1 114 ? -7.875 8.571 -4.514 1.00 95.19 114 GLN A N 1
ATOM 948 C CA . GLN A 1 114 ? -8.447 9.774 -3.915 1.00 95.19 114 GLN A CA 1
ATOM 949 C C . GLN A 1 114 ? -7.354 10.644 -3.287 1.00 95.19 114 GLN A C 1
ATOM 951 O O . GLN A 1 114 ? -6.176 10.281 -3.258 1.00 95.19 114 GLN A O 1
ATOM 956 N N . ALA A 1 115 ? -7.728 11.814 -2.768 1.00 95.38 115 ALA A N 1
ATOM 957 C CA . ALA A 1 115 ? -6.780 12.693 -2.097 1.00 95.38 115 ALA A CA 1
ATOM 958 C C . ALA A 1 115 ? -6.046 11.941 -0.967 1.00 95.38 115 ALA A C 1
ATOM 960 O O . ALA A 1 115 ? -6.661 11.303 -0.118 1.00 95.38 115 ALA A O 1
ATOM 961 N N . GLY A 1 116 ? -4.712 11.974 -0.989 1.00 95.94 116 GLY A N 1
ATOM 962 C CA . GLY A 1 116 ? -3.863 11.255 -0.034 1.00 95.94 116 GLY A CA 1
ATOM 963 C C . GLY A 1 116 ? -3.573 9.782 -0.363 1.00 95.94 116 GLY A C 1
ATOM 964 O O . GLY A 1 116 ? -2.750 9.181 0.325 1.00 95.9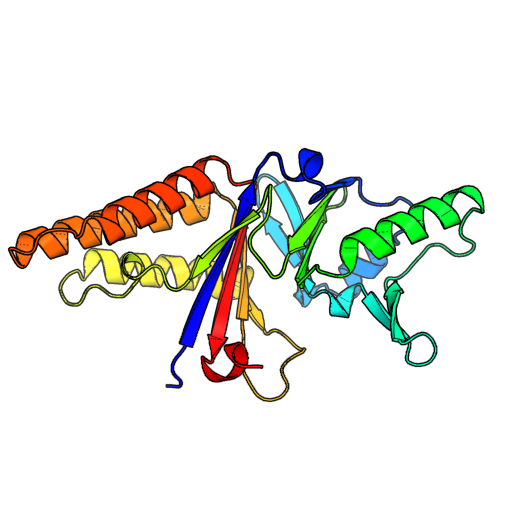4 116 GLY A O 1
ATOM 965 N N . CYS A 1 117 ? -4.172 9.198 -1.409 1.00 97.62 117 CYS A N 1
ATOM 966 C CA . CYS A 1 117 ? -3.847 7.848 -1.878 1.00 97.62 117 CYS A CA 1
ATOM 967 C C . CYS A 1 117 ? -3.890 7.751 -3.412 1.00 97.62 117 CYS A C 1
ATOM 969 O O . CYS A 1 117 ? -4.959 7.789 -4.021 1.00 97.62 117 CYS A O 1
ATOM 971 N N . ALA A 1 118 ? -2.720 7.604 -4.036 1.00 97.50 118 ALA A N 1
ATOM 972 C CA . ALA A 1 118 ? -2.607 7.392 -5.479 1.00 97.50 118 ALA A CA 1
ATOM 973 C C . ALA A 1 118 ? -2.661 5.898 -5.816 1.00 97.50 118 ALA A C 1
ATOM 975 O O . ALA A 1 118 ? -2.124 5.083 -5.063 1.00 97.50 118 ALA A O 1
ATOM 976 N N . VAL A 1 119 ? -3.252 5.542 -6.960 1.00 96.38 119 VAL A N 1
ATOM 977 C CA . VAL A 1 119 ? -3.358 4.142 -7.398 1.00 96.38 119 VAL A CA 1
ATOM 978 C C . VAL A 1 119 ? -2.684 3.956 -8.752 1.00 96.38 119 VAL A C 1
ATOM 980 O O . VAL A 1 119 ? -2.887 4.730 -9.685 1.00 96.38 119 VAL A O 1
ATOM 983 N N . PHE A 1 120 ? -1.871 2.913 -8.876 1.00 95.75 120 PHE A N 1
ATOM 984 C CA . PHE A 1 120 ? -1.187 2.560 -10.117 1.00 95.75 120 PHE A CA 1
ATOM 985 C C . PHE A 1 120 ? -1.497 1.122 -10.486 1.00 95.75 120 PHE A C 1
ATOM 987 O O . PHE A 1 120 ? -1.459 0.233 -9.640 1.00 95.75 120 PHE A O 1
ATOM 994 N N . GLN A 1 121 ? -1.772 0.896 -11.763 1.00 92.69 121 GLN A N 1
ATOM 995 C CA . GLN A 1 121 ? -2.092 -0.419 -12.291 1.00 92.69 121 GLN A CA 1
ATOM 996 C C . GLN A 1 121 ? -0.963 -0.875 -13.209 1.00 92.69 121 GLN A C 1
ATOM 998 O O . GLN A 1 121 ? -0.597 -0.154 -14.134 1.00 92.69 121 GLN A O 1
ATOM 1003 N N . ASN A 1 122 ? -0.438 -2.077 -12.968 1.00 90.38 122 ASN A N 1
ATOM 1004 C CA . ASN A 1 122 ? 0.500 -2.780 -13.839 1.00 90.38 122 ASN A CA 1
ATOM 1005 C C . ASN A 1 122 ? 1.646 -1.887 -14.365 1.00 90.38 122 ASN A C 1
ATOM 1007 O O . ASN A 1 122 ? 1.744 -1.687 -15.580 1.00 90.38 122 ASN A O 1
ATOM 1011 N N . PRO A 1 123 ? 2.529 -1.340 -13.498 1.00 91.81 123 PRO A N 1
ATOM 1012 C CA . PRO A 1 123 ? 3.678 -0.565 -13.964 1.00 91.81 123 PRO A CA 1
ATOM 1013 C C . PRO A 1 123 ? 4.593 -1.461 -14.801 1.00 91.81 123 PRO A C 1
ATOM 1015 O O . PRO A 1 123 ? 5.403 -2.225 -14.281 1.00 91.81 123 PRO A O 1
ATOM 1018 N N . PHE A 1 124 ? 4.461 -1.369 -16.121 1.00 87.31 124 PHE A N 1
ATOM 1019 C CA . PHE A 1 124 ? 5.069 -2.310 -17.063 1.00 87.31 124 PHE A CA 1
ATOM 1020 C C . PHE A 1 124 ? 6.595 -2.422 -16.917 1.00 87.31 124 PHE A C 1
ATOM 1022 O O . PHE A 1 124 ? 7.182 -3.468 -17.175 1.00 87.31 124 PHE A O 1
ATOM 1029 N N . TRP A 1 125 ? 7.252 -1.348 -16.472 1.00 91.81 125 TRP A N 1
ATOM 1030 C CA . TRP A 1 125 ? 8.700 -1.325 -16.268 1.00 91.81 125 TRP A CA 1
ATOM 1031 C C . TRP A 1 125 ? 9.173 -2.097 -15.032 1.00 91.81 125 TRP A C 1
ATOM 1033 O O . TRP A 1 125 ? 10.372 -2.295 -14.890 1.00 91.81 125 TRP A O 1
ATOM 1043 N N . TRP A 1 126 ? 8.271 -2.547 -14.154 1.00 91.12 126 TRP A N 1
ATOM 1044 C CA . TRP A 1 126 ? 8.591 -3.449 -13.038 1.00 91.12 126 TRP A CA 1
ATOM 1045 C C . TRP A 1 126 ? 8.617 -4.927 -13.451 1.00 91.12 126 TRP A C 1
ATOM 1047 O O . TRP A 1 126 ? 8.744 -5.793 -12.587 1.00 91.12 126 TRP A O 1
ATOM 1057 N N . GLY A 1 127 ? 8.434 -5.230 -14.738 1.00 82.62 127 GLY A N 1
ATOM 1058 C CA . GLY A 1 127 ? 8.488 -6.587 -15.269 1.00 82.62 127 GLY A CA 1
ATOM 1059 C C . GLY A 1 127 ? 9.911 -7.112 -15.470 1.00 82.62 127 GLY A C 1
ATOM 1060 O O . GLY A 1 127 ? 10.890 -6.370 -15.416 1.00 82.62 127 GLY A O 1
ATOM 1061 N N . TYR A 1 128 ? 9.999 -8.414 -15.744 1.00 72.06 128 TYR A N 1
ATOM 1062 C CA . TYR A 1 128 ? 11.242 -9.079 -16.132 1.00 72.06 128 TYR A CA 1
ATOM 1063 C C . TYR A 1 128 ? 11.795 -8.463 -17.423 1.00 72.06 128 TYR A C 1
ATOM 1065 O O . TYR A 1 128 ? 11.051 -8.246 -18.383 1.00 72.06 128 TYR A O 1
ATOM 1073 N N . ILE A 1 129 ? 13.102 -8.216 -17.467 1.00 80.06 129 ILE A N 1
ATOM 1074 C CA . ILE A 1 129 ? 13.774 -7.680 -18.655 1.00 80.06 129 ILE A CA 1
ATOM 1075 C C . ILE A 1 129 ? 14.616 -8.806 -19.236 1.00 80.06 129 ILE A C 1
ATOM 1077 O O . ILE A 1 129 ? 15.649 -9.137 -18.669 1.00 80.06 129 ILE A O 1
ATOM 1081 N N . LEU A 1 130 ? 14.166 -9.411 -20.340 1.00 73.00 130 LEU A N 1
ATOM 1082 C CA . LEU A 1 130 ? 14.714 -10.670 -20.880 1.00 73.00 130 LEU A CA 1
ATOM 1083 C C . LEU A 1 130 ? 16.253 -10.714 -20.950 1.00 73.00 130 LEU A C 1
ATOM 1085 O O . LEU A 1 130 ? 16.838 -11.734 -20.606 1.00 73.00 130 LEU A O 1
ATOM 1089 N N . ASP A 1 131 ? 16.893 -9.591 -21.284 1.00 80.19 131 ASP A N 1
ATOM 1090 C CA . ASP A 1 131 ? 18.343 -9.506 -21.493 1.00 80.19 131 ASP A CA 1
ATOM 1091 C C . ASP A 1 131 ? 19.091 -8.744 -20.376 1.00 80.19 131 ASP A C 1
ATOM 1093 O O . ASP A 1 131 ? 20.143 -8.152 -20.625 1.00 80.19 131 ASP A O 1
ATOM 1097 N N . ASP A 1 132 ? 18.542 -8.652 -19.161 1.00 87.00 132 ASP A N 1
ATOM 1098 C CA . ASP A 1 132 ? 19.194 -8.007 -18.006 1.00 87.00 132 ASP A CA 1
ATOM 1099 C C . ASP A 1 132 ? 19.277 -8.954 -16.799 1.00 87.00 132 ASP A C 1
ATOM 1101 O O . ASP A 1 132 ? 18.497 -8.888 -15.847 1.00 87.00 132 ASP A O 1
ATOM 1105 N N . GLU A 1 133 ? 20.224 -9.891 -16.856 1.00 89.62 133 GLU A N 1
ATOM 1106 C CA . GLU A 1 133 ? 20.410 -10.908 -15.815 1.00 89.62 133 GLU A CA 1
ATOM 1107 C C . GLU A 1 133 ? 20.727 -10.301 -14.440 1.00 89.62 133 GLU A C 1
ATOM 1109 O O . GLU A 1 133 ? 20.246 -10.807 -13.420 1.00 89.62 133 GLU A O 1
ATOM 1114 N N . ALA A 1 134 ? 21.481 -9.198 -14.407 1.00 89.00 134 ALA A N 1
ATOM 1115 C CA . ALA A 1 134 ? 21.829 -8.501 -13.175 1.00 89.00 134 ALA A CA 1
ATOM 1116 C C . ALA A 1 134 ? 20.574 -7.933 -12.499 1.00 89.00 134 ALA A C 1
ATOM 1118 O O . ALA A 1 134 ? 20.310 -8.250 -11.334 1.00 89.00 134 ALA A O 1
ATOM 1119 N N . PHE A 1 135 ? 19.755 -7.176 -13.240 1.00 92.00 135 PHE A N 1
ATOM 1120 C CA . PHE A 1 135 ? 18.484 -6.665 -12.730 1.00 92.00 135 PHE A CA 1
ATOM 1121 C C . PHE A 1 135 ? 17.547 -7.800 -12.322 1.00 92.00 135 PHE A C 1
ATOM 1123 O O . PHE A 1 135 ? 17.004 -7.774 -11.225 1.00 92.00 135 PHE A O 1
ATOM 1130 N N . ASN A 1 136 ? 17.381 -8.834 -13.147 1.00 92.19 136 ASN A N 1
ATOM 1131 C CA . ASN A 1 136 ? 16.462 -9.935 -12.850 1.00 92.19 136 ASN A CA 1
ATOM 1132 C C . ASN A 1 136 ? 16.885 -10.762 -11.629 1.00 92.19 136 ASN A C 1
ATOM 1134 O O . ASN A 1 136 ? 16.045 -11.319 -10.916 1.00 92.19 136 ASN A O 1
ATOM 1138 N N . THR A 1 137 ? 18.188 -10.895 -11.391 1.00 93.75 137 THR A N 1
ATOM 1139 C CA . THR A 1 137 ? 18.720 -11.559 -10.196 1.00 93.75 137 THR A CA 1
ATOM 1140 C C . THR A 1 137 ? 18.472 -10.709 -8.961 1.00 93.75 137 THR A C 1
ATOM 1142 O O . THR A 1 137 ? 17.930 -11.219 -7.979 1.00 93.75 137 THR A O 1
ATOM 1145 N N . TRP A 1 138 ? 18.762 -9.410 -9.039 1.00 94.19 138 TRP A N 1
ATOM 1146 C CA . TRP A 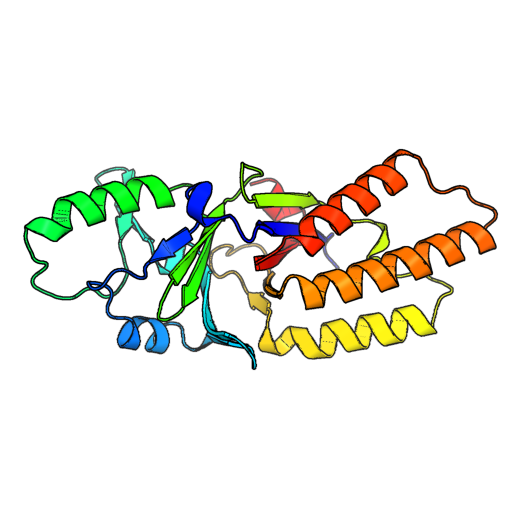1 138 ? 18.456 -8.466 -7.969 1.00 94.19 138 TRP A CA 1
ATOM 1147 C C . TRP A 1 138 ? 16.949 -8.397 -7.670 1.00 94.19 138 TRP A C 1
ATOM 1149 O O . TRP A 1 138 ? 16.547 -8.521 -6.519 1.00 94.19 138 TRP A O 1
ATOM 1159 N N . TYR A 1 139 ? 16.103 -8.304 -8.696 1.00 92.19 139 TYR A N 1
ATOM 1160 C CA . TYR A 1 139 ? 14.645 -8.239 -8.587 1.00 92.19 139 TYR A CA 1
ATOM 1161 C C . TYR A 1 139 ? 14.078 -9.478 -7.890 1.00 92.19 139 TYR A C 1
ATOM 1163 O O . TYR A 1 139 ? 13.258 -9.372 -6.980 1.00 92.19 139 TYR A O 1
ATOM 1171 N N . ARG A 1 140 ? 14.554 -10.675 -8.261 1.00 92.12 140 ARG A N 1
ATOM 1172 C CA . ARG A 1 140 ? 14.171 -11.921 -7.579 1.00 92.12 140 ARG A CA 1
ATOM 1173 C C . ARG A 1 140 ? 14.626 -11.940 -6.124 1.00 92.12 140 ARG A C 1
ATOM 1175 O O . ARG A 1 140 ? 13.871 -12.407 -5.277 1.00 92.12 140 ARG A O 1
ATOM 1182 N N . ALA A 1 141 ? 15.830 -11.450 -5.833 1.00 92.50 141 ALA A N 1
ATOM 1183 C CA . ALA A 1 141 ? 16.329 -11.353 -4.465 1.00 92.50 141 ALA A CA 1
ATOM 1184 C C . ALA A 1 141 ? 15.491 -10.374 -3.628 1.00 92.50 141 ALA A C 1
ATOM 1186 O O . ALA A 1 141 ? 15.086 -10.735 -2.525 1.00 92.50 141 ALA A O 1
ATOM 1187 N N . PHE A 1 142 ? 15.153 -9.206 -4.187 1.00 92.44 142 PHE A N 1
ATOM 1188 C CA . PHE A 1 142 ? 14.270 -8.220 -3.567 1.00 92.44 142 PHE A CA 1
ATOM 1189 C C . PHE A 1 142 ? 12.941 -8.863 -3.169 1.00 92.44 142 PHE A C 1
ATOM 1191 O O . PHE A 1 142 ? 12.593 -8.871 -1.992 1.00 92.44 142 PHE A O 1
ATOM 1198 N N . TRP A 1 143 ? 12.220 -9.487 -4.104 1.00 91.56 143 TRP A N 1
ATOM 1199 C CA . TRP A 1 143 ? 10.932 -10.097 -3.762 1.00 91.56 143 TRP A CA 1
ATOM 1200 C C . TRP A 1 143 ? 11.069 -11.277 -2.818 1.00 91.56 143 TRP A C 1
ATOM 1202 O O . TRP A 1 143 ? 10.274 -11.384 -1.896 1.00 91.56 143 TRP A O 1
ATOM 1212 N N . ARG A 1 144 ? 12.081 -12.133 -2.985 1.00 91.06 144 ARG A N 1
ATOM 1213 C CA . ARG A 1 144 ? 12.296 -13.269 -2.080 1.00 91.06 144 ARG A CA 1
ATOM 1214 C C . ARG A 1 144 ? 12.498 -12.816 -0.637 1.00 91.06 144 ARG A C 1
ATOM 1216 O O . ARG A 1 144 ? 11.951 -13.447 0.256 1.00 91.06 144 ARG A O 1
ATOM 1223 N N . GLN A 1 145 ? 13.256 -11.741 -0.427 1.00 89.50 145 GLN A N 1
ATOM 1224 C CA . GLN A 1 145 ? 13.484 -11.177 0.901 1.00 89.50 145 GLN A CA 1
ATOM 1225 C C . GLN A 1 145 ? 12.182 -10.688 1.548 1.00 89.50 145 GLN A C 1
ATOM 1227 O O . GLN A 1 145 ? 12.002 -10.849 2.747 1.00 89.50 145 GLN A O 1
ATOM 1232 N N . HIS A 1 146 ? 11.274 -10.102 0.766 1.00 88.94 146 HIS A N 1
ATOM 1233 C CA . HIS A 1 146 ? 10.072 -9.472 1.311 1.00 88.94 146 HIS A CA 1
ATOM 1234 C C . HIS A 1 146 ? 8.842 -10.388 1.296 1.00 88.94 146 HIS A C 1
ATOM 1236 O O . HIS A 1 146 ? 7.916 -10.162 2.065 1.00 88.94 146 HIS A O 1
ATOM 1242 N N . TRP A 1 147 ? 8.801 -11.417 0.445 1.00 86.44 147 TRP A N 1
ATOM 1243 C CA . TRP A 1 147 ? 7.591 -12.207 0.201 1.00 86.44 147 TRP A CA 1
ATOM 1244 C C . TRP A 1 147 ? 7.037 -12.839 1.475 1.00 86.44 147 TRP A C 1
ATOM 1246 O O . TRP A 1 147 ? 5.878 -12.638 1.812 1.00 86.44 147 TRP A O 1
ATOM 1256 N N . THR A 1 148 ? 7.879 -13.550 2.220 1.00 82.31 148 THR A N 1
ATOM 1257 C CA . THR A 1 148 ? 7.459 -14.289 3.418 1.00 82.31 148 THR A CA 1
ATOM 1258 C C . THR A 1 148 ? 7.094 -13.395 4.598 1.00 82.31 148 THR A C 1
ATOM 1260 O O . THR A 1 148 ? 6.393 -13.845 5.494 1.00 82.31 148 THR A O 1
ATOM 1263 N N . GLU A 1 149 ? 7.587 -12.155 4.624 1.00 86.50 149 GLU A N 1
ATOM 1264 C CA . GLU A 1 149 ? 7.420 -11.244 5.764 1.00 86.50 149 GLU A CA 1
ATOM 1265 C C . GLU A 1 149 ? 6.398 -10.134 5.518 1.00 86.50 149 GLU A C 1
ATOM 1267 O O . GLU A 1 149 ? 5.922 -9.515 6.470 1.00 86.50 149 GLU A O 1
ATOM 1272 N N . ARG A 1 150 ? 6.115 -9.815 4.250 1.00 90.69 150 ARG A N 1
ATOM 1273 C CA . ARG A 1 150 ? 5.336 -8.629 3.874 1.00 90.69 150 ARG A CA 1
ATOM 1274 C C . ARG A 1 150 ? 4.039 -8.959 3.168 1.00 90.69 150 ARG A C 1
ATOM 1276 O O . ARG A 1 150 ? 3.155 -8.112 3.211 1.00 90.69 150 ARG A O 1
ATOM 1283 N N . PHE A 1 151 ? 3.939 -10.116 2.511 1.00 92.00 151 PHE A N 1
ATOM 1284 C CA . PHE A 1 151 ? 2.749 -10.511 1.764 1.00 92.00 151 PHE A CA 1
ATOM 1285 C C . PHE A 1 151 ? 1.881 -11.488 2.540 1.00 92.00 151 PHE A C 1
ATOM 1287 O O . PHE A 1 151 ? 2.368 -12.418 3.181 1.00 92.00 151 PHE A O 1
ATOM 1294 N N . PHE A 1 152 ? 0.576 -11.306 2.388 1.00 91.56 152 PHE A N 1
ATOM 1295 C CA . PHE A 1 152 ? -0.442 -12.167 2.957 1.00 91.56 152 PHE A CA 1
ATOM 1296 C C . PHE A 1 152 ? -1.478 -12.529 1.901 1.00 91.56 152 PHE A C 1
ATOM 1298 O O . PHE A 1 152 ? -1.775 -11.737 1.008 1.00 91.56 152 PHE A O 1
ATOM 1305 N N . GLU A 1 153 ? -2.029 -13.729 2.023 1.00 89.25 153 GLU A N 1
ATOM 1306 C CA . GLU A 1 153 ? -3.145 -14.194 1.204 1.00 89.25 153 GLU A CA 1
ATOM 1307 C C . GLU A 1 153 ? -4.450 -13.525 1.648 1.00 89.25 153 GLU A C 1
ATOM 1309 O O . GLU A 1 153 ? -4.769 -13.492 2.840 1.00 89.25 153 GLU A O 1
ATOM 1314 N N . GLU A 1 154 ? -5.228 -12.995 0.709 1.00 85.94 154 GLU A N 1
ATOM 1315 C CA . GLU A 1 154 ? -6.496 -12.335 1.010 1.00 85.94 154 GLU A CA 1
ATOM 1316 C C . GLU A 1 154 ? -7.625 -13.361 1.178 1.00 85.94 154 GLU A C 1
ATOM 1318 O O . GLU A 1 154 ? -8.118 -13.957 0.225 1.00 85.94 154 GLU A O 1
ATOM 1323 N N . LYS A 1 155 ? -8.074 -13.544 2.427 1.00 70.06 155 LYS A N 1
ATOM 1324 C CA . LYS A 1 155 ? -9.002 -14.616 2.846 1.00 70.06 155 LYS A CA 1
ATOM 1325 C C . LYS A 1 155 ? -10.455 -14.430 2.360 1.00 70.06 155 LYS A C 1
ATOM 1327 O O . LYS A 1 155 ? -11.299 -15.277 2.638 1.00 70.06 155 LYS A O 1
ATOM 1332 N N . GLY A 1 156 ? -10.767 -13.320 1.685 1.00 62.41 156 GLY A N 1
ATOM 1333 C CA . GLY A 1 156 ? -12.121 -12.977 1.233 1.00 62.41 156 GLY A CA 1
ATOM 1334 C C . GLY A 1 156 ? -12.503 -13.549 -0.133 1.00 62.41 156 GLY A C 1
ATOM 1335 O O . GLY A 1 156 ? -13.687 -13.590 -0.463 1.00 62.41 156 GLY A O 1
ATOM 1336 N N . ASN A 1 157 ? -11.526 -14.010 -0.915 1.00 61.47 157 ASN A N 1
ATOM 1337 C CA . ASN A 1 157 ? -11.755 -14.487 -2.269 1.00 61.47 157 ASN A CA 1
ATOM 1338 C C . ASN A 1 157 ? -11.661 -16.016 -2.333 1.00 61.47 157 ASN A C 1
ATOM 1340 O O . ASN A 1 157 ? -10.598 -16.582 -2.546 1.00 61.47 157 ASN A O 1
ATOM 1344 N N . LEU A 1 158 ? -12.789 -16.709 -2.141 1.00 60.09 158 LEU A N 1
ATOM 1345 C CA . LEU A 1 158 ? -12.821 -18.183 -2.136 1.00 60.09 158 LEU A CA 1
ATOM 1346 C C . LEU A 1 158 ? -12.486 -18.811 -3.500 1.00 60.09 158 LEU A C 1
ATOM 1348 O O . LEU A 1 158 ? -12.304 -20.024 -3.581 1.00 60.09 158 LEU A O 1
ATOM 1352 N N . THR A 1 159 ? -12.448 -18.002 -4.561 1.00 66.19 159 THR A N 1
ATOM 1353 C CA . THR A 1 159 ? -12.237 -18.472 -5.937 1.00 66.19 159 THR A CA 1
ATOM 1354 C C . THR A 1 159 ? -10.821 -18.182 -6.431 1.00 66.19 159 THR A C 1
ATOM 1356 O O . THR A 1 159 ? -10.306 -18.940 -7.247 1.00 66.19 159 THR A O 1
ATOM 1359 N N . TRP A 1 160 ? -10.176 -17.126 -5.923 1.00 73.56 160 TRP A N 1
ATOM 1360 C CA . TRP A 1 160 ? -8.924 -16.606 -6.475 1.00 73.56 160 TRP A CA 1
ATOM 1361 C C . TRP A 1 160 ? -7.865 -16.395 -5.392 1.00 73.56 160 TRP A C 1
ATOM 1363 O O . TRP A 1 160 ? -8.158 -15.896 -4.308 1.00 73.56 160 TRP A O 1
ATOM 1373 N N . LEU A 1 161 ? -6.613 -16.746 -5.699 1.00 80.56 161 LEU A N 1
ATOM 1374 C CA . LEU A 1 161 ? -5.484 -16.552 -4.788 1.00 80.56 161 LEU A CA 1
ATOM 1375 C C . LEU A 1 161 ? -4.878 -15.163 -4.977 1.00 80.56 161 LEU A C 1
ATOM 1377 O O . LEU A 1 161 ? -3.913 -14.984 -5.732 1.00 80.56 161 LEU A O 1
ATOM 1381 N N . ASP A 1 162 ? -5.426 -14.190 -4.258 1.00 89.69 162 ASP A N 1
ATOM 1382 C CA . ASP A 1 162 ? -4.927 -12.820 -4.247 1.00 89.69 162 ASP A CA 1
ATOM 1383 C C . ASP A 1 162 ? -3.971 -12.585 -3.065 1.00 89.69 162 ASP A C 1
ATOM 1385 O O . ASP A 1 162 ? -4.167 -13.112 -1.968 1.00 89.69 162 ASP A O 1
ATOM 1389 N N . TYR A 1 163 ? -2.935 -11.771 -3.278 1.00 91.88 163 TYR A N 1
ATOM 1390 C CA . TYR A 1 163 ? -1.965 -11.412 -2.242 1.00 91.88 163 TYR A CA 1
ATOM 1391 C C . TYR A 1 163 ? -1.895 -9.903 -2.059 1.00 91.88 163 TYR A C 1
ATOM 1393 O O . TYR A 1 163 ? -1.782 -9.159 -3.033 1.00 91.88 163 TYR A O 1
ATOM 1401 N N . ALA A 1 164 ? -1.869 -9.451 -0.811 1.00 94.62 164 ALA A N 1
ATOM 1402 C CA . ALA A 1 164 ? -1.613 -8.063 -0.459 1.00 94.62 164 ALA A CA 1
ATOM 1403 C C . ALA A 1 164 ? -0.324 -7.969 0.359 1.00 94.62 164 ALA A C 1
ATOM 1405 O O . ALA A 1 164 ? -0.119 -8.736 1.300 1.00 94.62 164 ALA A O 1
ATOM 1406 N N . GLY A 1 165 ? 0.548 -7.029 0.004 1.00 95.94 165 GLY A N 1
ATOM 1407 C CA . GLY A 1 165 ? 1.793 -6.774 0.715 1.00 95.94 165 GLY A CA 1
ATOM 1408 C C . GLY A 1 165 ? 1.948 -5.321 1.132 1.00 95.94 165 GLY A C 1
ATOM 1409 O O . GLY A 1 165 ? 1.579 -4.423 0.377 1.00 95.94 165 GLY A O 1
ATOM 1410 N N . LEU A 1 166 ? 2.517 -5.089 2.318 1.00 97.75 166 LEU A N 1
ATOM 1411 C CA . LEU A 1 166 ? 2.739 -3.751 2.871 1.00 97.75 166 LEU A CA 1
ATOM 1412 C C . LEU A 1 166 ? 4.229 -3.403 2.952 1.00 97.75 166 LEU A C 1
ATOM 1414 O O . LEU A 1 166 ? 5.036 -4.139 3.519 1.00 97.75 166 LEU A O 1
ATOM 1418 N N . PHE A 1 167 ? 4.556 -2.215 2.451 1.00 96.94 167 PHE A N 1
ATOM 1419 C CA . PHE A 1 167 ? 5.905 -1.676 2.357 1.00 96.94 167 PHE A CA 1
ATOM 1420 C C . PHE A 1 167 ? 5.946 -0.207 2.764 1.00 96.94 167 PHE A C 1
ATOM 1422 O O . PHE A 1 167 ? 4.939 0.506 2.743 1.00 96.94 167 PHE A O 1
ATOM 1429 N N . THR A 1 168 ? 7.138 0.279 3.076 1.00 95.00 168 THR A N 1
ATOM 1430 C CA . THR A 1 168 ? 7.410 1.708 3.207 1.00 95.00 168 THR A CA 1
ATOM 1431 C C . THR A 1 168 ? 7.624 2.362 1.839 1.00 95.00 168 THR A C 1
ATOM 1433 O O . THR A 1 168 ? 7.958 1.717 0.841 1.00 95.00 168 THR A O 1
ATOM 1436 N N . GLY A 1 169 ? 7.470 3.688 1.794 1.00 95.25 169 GLY A N 1
ATOM 1437 C CA . GLY A 1 169 ? 7.816 4.487 0.615 1.00 95.25 169 GLY A CA 1
ATOM 1438 C C . GLY A 1 169 ? 9.252 4.268 0.112 1.00 95.25 169 GLY A C 1
ATOM 1439 O O . GLY A 1 169 ? 9.418 3.979 -1.074 1.00 95.25 169 GLY A O 1
ATOM 1440 N N . PRO A 1 170 ? 10.286 4.372 0.974 1.00 94.38 170 PRO A N 1
ATOM 1441 C CA . PRO A 1 170 ? 11.682 4.193 0.569 1.00 94.38 170 PRO A CA 1
ATOM 1442 C C . PRO A 1 170 ? 12.003 2.824 -0.046 1.00 94.38 170 PRO A C 1
ATOM 1444 O O . PRO A 1 170 ? 12.702 2.773 -1.058 1.00 94.38 170 PRO A O 1
ATOM 1447 N N . GLU A 1 171 ? 11.468 1.729 0.506 1.00 93.69 171 GLU A N 1
ATOM 1448 C CA . GLU A 1 171 ? 11.688 0.372 -0.028 1.00 93.69 171 GLU A CA 1
ATOM 1449 C C . GLU A 1 171 ? 11.207 0.260 -1.480 1.00 93.69 171 GLU A C 1
ATOM 1451 O O . GLU A 1 171 ? 11.922 -0.224 -2.360 1.00 93.69 171 GLU A O 1
ATOM 1456 N N . ILE A 1 172 ? 10.002 0.763 -1.751 1.00 96.44 172 ILE A N 1
ATOM 1457 C CA . ILE A 1 172 ? 9.413 0.694 -3.089 1.00 96.44 172 ILE A CA 1
ATOM 1458 C C . ILE A 1 172 ? 9.988 1.751 -4.030 1.00 96.44 172 ILE A C 1
ATOM 1460 O O . ILE A 1 172 ? 10.070 1.518 -5.238 1.00 96.44 172 ILE A O 1
ATOM 1464 N N . LEU A 1 173 ? 10.440 2.892 -3.509 1.00 96.88 173 LEU A N 1
ATOM 1465 C CA . LEU A 1 173 ? 11.174 3.871 -4.303 1.00 96.88 173 LEU A CA 1
ATOM 1466 C C . LEU A 1 173 ? 12.459 3.259 -4.871 1.00 96.88 173 LEU A C 1
ATOM 1468 O O . LEU A 1 173 ? 12.686 3.384 -6.072 1.00 96.88 173 LEU A O 1
ATOM 1472 N N . LEU A 1 174 ? 13.225 2.524 -4.056 1.00 95.50 174 LEU A N 1
ATOM 1473 C CA . LEU A 1 174 ? 14.430 1.821 -4.507 1.00 95.50 174 LEU A CA 1
ATOM 1474 C C . LEU A 1 174 ? 14.117 0.823 -5.633 1.00 95.50 174 LEU A C 1
ATOM 1476 O O . LEU A 1 174 ? 14.783 0.829 -6.670 1.00 95.50 174 LEU A O 1
ATOM 1480 N N . LEU A 1 175 ? 13.078 -0.002 -5.460 1.00 95.56 175 LEU A N 1
ATOM 1481 C CA . LEU A 1 175 ? 12.602 -0.916 -6.504 1.00 95.56 175 LEU A CA 1
ATOM 1482 C C . LEU A 1 175 ? 12.262 -0.175 -7.793 1.00 95.56 175 LEU A C 1
ATOM 1484 O O . LEU A 1 175 ? 12.702 -0.564 -8.877 1.00 95.56 175 LEU A O 1
ATOM 1488 N N . ASN A 1 176 ? 11.488 0.899 -7.680 1.00 97.12 176 ASN A N 1
ATOM 1489 C CA . ASN A 1 176 ? 11.056 1.674 -8.826 1.00 97.12 176 ASN A CA 1
ATOM 1490 C C . ASN A 1 176 ? 12.235 2.338 -9.553 1.00 97.12 176 ASN A C 1
ATOM 1492 O O . ASN A 1 176 ? 12.261 2.334 -10.781 1.00 97.12 176 ASN A O 1
ATOM 1496 N N . GLU A 1 177 ? 13.218 2.873 -8.833 1.00 96.81 177 GLU A N 1
ATOM 1497 C CA . GLU A 1 177 ? 14.413 3.486 -9.420 1.00 96.81 177 GLU A CA 1
ATOM 1498 C C . GLU A 1 177 ? 15.251 2.470 -10.199 1.00 96.81 177 GLU A C 1
ATOM 1500 O O . GLU A 1 177 ? 15.618 2.734 -11.349 1.00 96.81 177 GLU A O 1
ATOM 1505 N N . GLN A 1 178 ? 15.490 1.286 -9.625 1.00 95.25 178 GLN A N 1
ATOM 1506 C CA . GLN A 1 178 ? 16.221 0.218 -10.310 1.00 95.25 178 GLN A CA 1
ATOM 1507 C C . GLN A 1 178 ? 15.470 -0.289 -11.543 1.00 95.25 178 GLN A C 1
ATOM 1509 O O . GLN A 1 178 ? 16.057 -0.399 -12.619 1.00 95.25 178 GLN A O 1
ATOM 1514 N N . ALA A 1 179 ? 14.159 -0.508 -11.422 1.00 95.00 179 ALA A N 1
ATOM 1515 C CA . ALA A 1 179 ? 13.309 -0.936 -12.528 1.00 95.00 179 ALA A CA 1
ATOM 1516 C C . ALA A 1 179 ? 13.278 0.098 -13.667 1.00 95.00 179 ALA A C 1
ATOM 1518 O O . ALA A 1 179 ? 13.423 -0.243 -14.841 1.00 95.00 179 ALA A O 1
ATOM 1519 N N . GLN A 1 180 ? 13.151 1.390 -13.342 1.00 95.50 180 GLN A N 1
ATOM 1520 C CA . GLN A 1 180 ? 13.200 2.459 -14.342 1.00 95.50 180 GLN A CA 1
ATOM 1521 C C . GLN A 1 180 ? 14.563 2.547 -15.029 1.00 95.50 180 GLN A C 1
ATOM 1523 O O . GLN A 1 180 ? 14.616 2.776 -16.240 1.00 95.50 180 GLN A O 1
ATOM 1528 N N . ARG A 1 181 ? 15.659 2.384 -14.281 1.00 94.94 181 ARG A N 1
ATOM 1529 C CA . ARG A 1 181 ? 17.013 2.372 -14.839 1.00 94.94 181 ARG A CA 1
ATOM 1530 C C . ARG A 1 181 ? 17.182 1.224 -15.833 1.00 94.94 181 ARG A C 1
ATOM 1532 O O . ARG A 1 181 ? 17.466 1.494 -16.999 1.00 94.94 181 ARG A O 1
ATOM 1539 N N . ALA A 1 182 ? 16.920 -0.009 -15.405 1.00 94.50 182 ALA A N 1
ATOM 1540 C CA . ALA A 1 182 ? 17.058 -1.195 -16.246 1.00 94.50 182 ALA A CA 1
ATOM 1541 C C . ALA A 1 182 ? 16.162 -1.109 -17.495 1.00 94.50 182 ALA A C 1
ATOM 1543 O O . ALA A 1 182 ? 16.591 -1.393 -18.614 1.00 94.50 182 ALA A O 1
ATOM 1544 N N . TYR A 1 183 ? 14.933 -0.601 -17.351 1.00 93.88 183 TYR A N 1
ATOM 1545 C CA . TYR A 1 183 ? 14.025 -0.421 -18.483 1.00 93.88 183 TYR A CA 1
ATOM 1546 C C . TYR A 1 183 ? 14.511 0.628 -19.496 1.00 93.88 183 TYR A C 1
ATOM 1548 O O . TYR A 1 183 ? 14.372 0.432 -20.708 1.00 93.88 183 TYR A O 1
ATOM 1556 N N . ARG A 1 184 ? 15.096 1.743 -19.033 1.00 92.88 184 ARG A N 1
ATOM 1557 C CA . ARG A 1 184 ? 15.701 2.757 -19.917 1.00 92.88 184 ARG A CA 1
ATOM 1558 C C . ARG A 1 184 ? 16.906 2.188 -20.663 1.00 92.88 184 ARG A C 1
ATOM 1560 O O . ARG A 1 184 ? 16.993 2.377 -21.875 1.00 92.88 184 ARG A O 1
ATOM 1567 N N . GLU A 1 185 ? 17.785 1.474 -19.967 1.00 92.38 185 GLU A N 1
ATOM 1568 C CA . GLU A 1 185 ? 18.961 0.818 -20.555 1.00 92.38 185 GLU A CA 1
ATOM 1569 C C . GLU A 1 185 ? 18.545 -0.241 -21.591 1.00 92.38 185 GLU A C 1
ATOM 1571 O O . GLU A 1 185 ? 19.067 -0.268 -22.706 1.00 92.38 185 GLU A O 1
ATOM 1576 N N . TRP A 1 186 ? 17.533 -1.060 -21.290 1.00 91.38 186 TRP A N 1
ATOM 1577 C CA . TRP A 1 186 ? 16.955 -2.011 -22.244 1.00 91.38 186 TRP A CA 1
ATOM 1578 C C . TRP A 1 186 ? 16.384 -1.320 -23.489 1.00 91.38 186 TRP A C 1
ATOM 1580 O O . TRP A 1 186 ? 16.706 -1.707 -24.613 1.00 91.38 186 TRP A O 1
ATOM 1590 N N . LYS A 1 187 ? 15.600 -0.244 -23.323 1.00 90.88 187 LYS A N 1
ATOM 1591 C CA . LYS A 1 187 ? 15.082 0.528 -24.465 1.00 90.88 187 LYS A CA 1
ATOM 1592 C C . LYS A 1 187 ? 16.203 1.071 -25.347 1.00 90.88 187 LYS A C 1
ATOM 1594 O O . LYS A 1 187 ? 16.093 0.970 -26.568 1.00 90.88 187 LYS A O 1
ATOM 1599 N N . GLN A 1 188 ? 17.275 1.589 -24.751 1.00 90.12 188 GLN A N 1
ATOM 1600 C CA . GLN A 1 188 ? 18.445 2.066 -25.491 1.00 90.12 188 GLN A CA 1
ATOM 1601 C C . GLN A 1 188 ? 19.117 0.938 -26.286 1.00 90.12 188 GLN A C 1
ATOM 1603 O O . GLN A 1 188 ? 19.368 1.113 -27.479 1.00 90.12 188 GLN A O 1
ATOM 1608 N N . ARG A 1 189 ? 19.337 -0.235 -25.673 1.00 89.88 189 ARG A N 1
ATOM 1609 C CA . ARG A 1 189 ? 19.924 -1.414 -26.341 1.00 89.88 189 ARG A CA 1
ATOM 1610 C C . ARG A 1 189 ? 19.094 -1.884 -27.534 1.00 89.88 189 ARG A C 1
ATOM 1612 O O . ARG A 1 189 ? 19.641 -2.122 -28.607 1.00 89.88 189 ARG A O 1
ATOM 1619 N N . CYS A 1 190 ? 17.772 -1.924 -27.390 1.00 90.12 190 CYS A N 1
ATOM 1620 C CA . CYS A 1 190 ? 16.855 -2.286 -28.473 1.00 90.12 190 CYS A CA 1
ATOM 1621 C C . CYS A 1 190 ? 16.634 -1.164 -29.506 1.00 90.12 190 CYS A C 1
ATOM 1623 O O . CYS A 1 190 ? 15.743 -1.286 -30.346 1.00 90.12 190 CYS A O 1
ATOM 1625 N N . ARG A 1 191 ? 17.383 -0.049 -29.438 1.00 88.19 191 ARG A N 1
ATOM 1626 C CA . ARG A 1 191 ? 17.196 1.160 -30.270 1.00 88.19 191 ARG A CA 1
ATOM 1627 C C . ARG A 1 191 ? 15.761 1.711 -30.234 1.00 88.19 191 ARG A C 1
ATOM 1629 O O . ARG A 1 191 ? 15.314 2.389 -31.159 1.00 88.19 191 ARG A O 1
ATOM 1636 N N . GLY A 1 192 ? 15.032 1.428 -29.158 1.00 86.94 192 GLY A N 1
ATOM 1637 C CA . GLY A 1 192 ? 13.674 1.893 -28.924 1.00 86.94 192 GLY A CA 1
ATOM 1638 C C . GLY A 1 192 ? 13.658 3.223 -28.177 1.00 86.94 192 GLY A C 1
ATOM 1639 O O . GLY A 1 192 ? 14.522 3.514 -27.352 1.00 86.94 192 GLY A O 1
ATOM 1640 N N . LYS A 1 193 ? 12.626 4.034 -28.418 1.00 88.19 193 LYS A N 1
ATOM 1641 C CA . LYS A 1 193 ? 12.369 5.243 -27.625 1.00 88.19 193 LYS A CA 1
ATOM 1642 C C . LYS A 1 193 ? 11.402 4.931 -26.488 1.00 88.19 193 LYS A C 1
ATOM 1644 O O . LYS A 1 193 ? 10.461 4.151 -26.646 1.00 88.19 193 LYS A O 1
ATOM 1649 N N . LEU A 1 194 ? 11.626 5.560 -25.339 1.00 90.06 194 LEU A N 1
ATOM 1650 C CA . LEU A 1 194 ? 10.680 5.521 -24.234 1.00 90.06 194 LEU A CA 1
ATOM 1651 C C . LEU A 1 194 ? 9.453 6.364 -24.605 1.00 90.06 194 LEU A C 1
ATOM 1653 O O . LEU A 1 194 ? 9.600 7.551 -24.900 1.00 90.06 194 LEU A O 1
ATOM 1657 N N . SER A 1 195 ? 8.260 5.765 -24.607 1.00 90.88 195 SER A N 1
ATOM 1658 C CA . SER A 1 195 ? 7.029 6.484 -24.949 1.00 90.88 195 SER A CA 1
ATOM 1659 C C . SER A 1 195 ? 6.771 7.623 -23.956 1.00 90.88 195 SER A C 1
ATOM 1661 O O . SER A 1 195 ? 7.128 7.529 -22.780 1.00 90.88 195 SER A O 1
ATOM 1663 N N . ARG A 1 196 ? 6.124 8.702 -24.416 1.00 93.88 196 ARG A N 1
ATOM 1664 C CA . ARG A 1 196 ? 5.742 9.825 -23.542 1.00 93.88 196 ARG A CA 1
ATOM 1665 C C . ARG A 1 196 ? 4.852 9.355 -22.391 1.00 93.88 196 ARG A C 1
ATOM 1667 O O . ARG A 1 196 ? 5.043 9.794 -21.267 1.00 93.88 196 ARG A O 1
ATOM 1674 N N . TYR A 1 197 ? 3.943 8.422 -22.673 1.00 92.19 197 TYR A N 1
ATOM 1675 C CA . TYR A 1 197 ? 3.098 7.794 -21.662 1.00 92.19 197 TYR A CA 1
ATOM 1676 C C . TYR A 1 197 ? 3.928 7.107 -20.565 1.00 92.19 197 TYR A C 1
ATOM 1678 O O . TYR A 1 197 ? 3.757 7.430 -19.395 1.00 92.19 197 TYR A O 1
ATOM 1686 N N . HIS A 1 198 ? 4.902 6.257 -20.922 1.00 91.94 198 HIS A N 1
ATOM 1687 C CA . HIS A 1 198 ? 5.760 5.605 -19.922 1.00 91.94 198 HIS A CA 1
ATOM 1688 C C . HIS A 1 198 ? 6.584 6.614 -19.118 1.00 91.94 198 HIS A C 1
ATOM 1690 O O . HIS A 1 198 ? 6.729 6.445 -17.915 1.00 91.94 198 HIS A O 1
ATOM 1696 N N . GLN A 1 199 ? 7.097 7.675 -19.750 1.00 94.12 199 GLN A N 1
ATOM 1697 C CA . GLN A 1 199 ? 7.809 8.738 -19.029 1.00 94.12 199 GLN A CA 1
ATOM 1698 C C . GLN A 1 199 ? 6.907 9.421 -18.000 1.00 94.12 199 GLN A C 1
ATOM 1700 O O . GLN A 1 199 ? 7.320 9.626 -16.860 1.00 94.12 199 GLN A O 1
ATOM 1705 N N . THR A 1 200 ? 5.677 9.757 -18.392 1.00 95.69 200 THR A N 1
ATOM 1706 C CA . THR A 1 200 ? 4.696 10.377 -17.500 1.00 95.69 200 THR A CA 1
ATOM 1707 C C . THR A 1 200 ? 4.360 9.461 -16.329 1.00 95.69 200 THR A C 1
ATOM 1709 O O . THR A 1 200 ? 4.460 9.910 -15.190 1.00 95.69 200 THR A O 1
ATOM 1712 N N . GLU A 1 201 ? 4.051 8.188 -16.577 1.00 95.62 201 GLU A N 1
ATOM 1713 C CA . GLU A 1 201 ? 3.678 7.246 -15.514 1.00 95.62 201 GLU A CA 1
ATOM 1714 C C . GLU A 1 201 ? 4.844 6.919 -14.576 1.00 95.62 201 GLU A C 1
ATOM 1716 O O . GLU A 1 201 ? 4.667 6.899 -13.358 1.00 95.62 201 GLU A O 1
ATOM 1721 N N . MET A 1 202 ? 6.061 6.764 -15.107 1.00 96.94 202 MET A N 1
ATOM 1722 C CA . MET A 1 202 ? 7.273 6.615 -14.294 1.00 96.94 202 MET A CA 1
ATOM 1723 C C . MET A 1 202 ? 7.478 7.809 -13.365 1.00 96.94 202 MET A C 1
ATOM 1725 O O . MET A 1 202 ? 7.742 7.633 -12.177 1.00 96.94 202 MET A O 1
ATOM 1729 N N . ASN A 1 203 ? 7.331 9.027 -13.892 1.00 96.81 203 ASN A N 1
ATOM 1730 C CA . ASN A 1 203 ? 7.481 10.248 -13.108 1.00 96.81 203 ASN A CA 1
ATOM 1731 C C . ASN A 1 203 ? 6.349 10.408 -12.083 1.00 96.81 203 ASN A C 1
ATOM 1733 O O . ASN A 1 203 ? 6.609 10.839 -10.959 1.00 96.81 203 ASN A O 1
ATOM 1737 N N . ARG A 1 204 ? 5.108 10.056 -12.450 1.00 97.00 204 ARG A N 1
ATOM 1738 C CA . ARG A 1 204 ? 3.938 10.073 -11.558 1.00 97.00 204 ARG A CA 1
ATOM 1739 C C . ARG A 1 204 ? 4.163 9.136 -10.373 1.00 97.00 204 ARG A C 1
ATOM 1741 O O . ARG A 1 204 ? 4.025 9.576 -9.234 1.00 97.00 204 ARG A O 1
ATOM 1748 N N . LEU A 1 205 ? 4.596 7.899 -10.630 1.00 97.75 205 LEU A N 1
ATOM 1749 C CA . LEU A 1 205 ? 4.887 6.924 -9.578 1.00 97.75 205 LEU A CA 1
ATOM 1750 C C . LEU A 1 205 ? 6.060 7.366 -8.698 1.00 97.75 205 LEU A C 1
ATOM 1752 O O . LEU A 1 205 ? 5.925 7.365 -7.478 1.00 97.75 205 LEU A O 1
ATOM 1756 N N . SER A 1 206 ? 7.176 7.818 -9.279 1.00 97.75 206 SER A N 1
ATOM 1757 C CA . SER A 1 206 ? 8.328 8.290 -8.494 1.00 97.75 206 SER A CA 1
ATOM 1758 C C . SER A 1 206 ? 7.954 9.428 -7.541 1.00 97.75 206 SER A C 1
ATOM 1760 O O . SER A 1 206 ? 8.324 9.393 -6.370 1.00 97.75 206 SER A O 1
ATOM 1762 N N . ARG A 1 207 ? 7.171 10.413 -8.003 1.00 97.44 207 ARG A N 1
ATOM 1763 C CA . ARG A 1 207 ? 6.711 11.529 -7.156 1.00 97.44 207 ARG A CA 1
ATOM 1764 C C . ARG A 1 207 ? 5.779 11.076 -6.037 1.00 97.44 207 ARG A C 1
ATOM 1766 O O . ARG A 1 207 ? 5.856 11.609 -4.931 1.00 97.44 207 ARG A O 1
ATOM 1773 N N . ALA A 1 208 ? 4.896 10.118 -6.318 1.00 97.88 208 ALA A N 1
ATOM 1774 C CA . ALA A 1 208 ? 4.022 9.550 -5.299 1.00 97.88 208 ALA A CA 1
ATOM 1775 C C . ALA A 1 208 ? 4.848 8.824 -4.222 1.00 97.88 208 ALA A C 1
ATOM 1777 O O . ALA A 1 208 ? 4.660 9.078 -3.034 1.00 97.88 208 ALA A O 1
ATOM 1778 N N . LEU A 1 209 ? 5.817 7.998 -4.633 1.00 98.31 209 LEU A N 1
ATOM 1779 C CA . LEU A 1 209 ? 6.680 7.226 -3.732 1.00 98.31 209 LEU A CA 1
ATOM 1780 C C . LEU A 1 209 ? 7.587 8.107 -2.860 1.00 98.31 209 LEU A C 1
ATOM 1782 O O . LEU A 1 209 ? 7.760 7.818 -1.679 1.00 98.31 209 LEU A O 1
ATOM 1786 N N . GLN A 1 210 ? 8.100 9.221 -3.391 1.00 97.19 210 GLN A N 1
ATOM 1787 C CA . GLN A 1 210 ? 8.886 10.199 -2.620 1.00 97.19 210 GLN A CA 1
ATOM 1788 C C . GLN A 1 210 ? 8.118 10.774 -1.420 1.00 97.19 210 GLN A C 1
ATOM 1790 O O . GLN A 1 210 ? 8.713 11.094 -0.391 1.00 97.19 210 GLN A O 1
ATOM 1795 N N . ASN A 1 211 ? 6.793 10.879 -1.540 1.00 96.19 211 ASN A N 1
ATOM 1796 C CA . ASN A 1 211 ? 5.912 11.412 -0.504 1.00 96.19 211 ASN A CA 1
ATOM 1797 C C . ASN A 1 211 ? 5.106 10.324 0.215 1.00 96.19 211 ASN A C 1
ATOM 1799 O O . ASN A 1 211 ? 4.168 10.648 0.948 1.00 96.19 211 ASN A O 1
ATOM 1803 N N . ALA A 1 212 ? 5.439 9.049 0.015 1.00 97.94 212 ALA A N 1
ATOM 1804 C CA . ALA A 1 212 ? 4.695 7.941 0.590 1.00 97.94 212 ALA A CA 1
ATOM 1805 C C . ALA A 1 212 ? 5.013 7.759 2.082 1.00 97.94 212 ALA A C 1
ATOM 1807 O O . ALA A 1 212 ? 6.166 7.860 2.519 1.00 97.94 212 ALA A O 1
ATOM 1808 N N . ALA A 1 213 ? 3.968 7.495 2.863 1.00 95.50 213 ALA A N 1
ATOM 1809 C CA . ALA A 1 213 ? 4.071 6.884 4.183 1.00 95.50 213 ALA A CA 1
ATOM 1810 C C . ALA A 1 213 ? 4.079 5.360 4.045 1.00 95.50 213 ALA A C 1
ATOM 1812 O O . ALA A 1 213 ? 4.982 4.700 4.548 1.00 95.50 213 ALA A O 1
ATOM 1813 N N . TRP A 1 214 ? 3.111 4.833 3.296 1.00 98.00 214 TRP A N 1
ATOM 1814 C CA . TRP A 1 214 ? 2.909 3.404 3.099 1.00 98.00 214 TRP A CA 1
ATOM 1815 C C . TRP A 1 214 ? 2.651 3.100 1.629 1.00 98.00 214 TRP A C 1
ATOM 1817 O O . TRP A 1 214 ? 2.082 3.917 0.899 1.00 98.00 214 TRP A O 1
ATOM 1827 N N . VAL A 1 215 ? 3.052 1.909 1.204 1.00 98.25 215 VAL A N 1
ATOM 1828 C CA . VAL A 1 215 ? 2.773 1.375 -0.123 1.00 98.25 215 VAL A CA 1
ATOM 1829 C C . VAL A 1 215 ? 2.182 -0.015 0.033 1.00 98.25 215 VAL A C 1
ATOM 1831 O O . VAL A 1 215 ? 2.811 -0.888 0.627 1.00 98.25 215 VAL A O 1
ATOM 1834 N N . VAL A 1 216 ? 0.986 -0.219 -0.513 1.00 98.06 216 VAL A N 1
ATOM 1835 C CA . VAL A 1 216 ? 0.375 -1.546 -0.617 1.00 98.06 216 VAL A CA 1
ATOM 1836 C C . VAL A 1 216 ? 0.520 -2.041 -2.045 1.00 98.06 216 VAL A C 1
ATOM 1838 O O . VAL A 1 216 ? 0.186 -1.329 -2.992 1.00 98.06 216 VAL A O 1
ATOM 1841 N N . ILE A 1 217 ? 1.017 -3.262 -2.197 1.00 96.50 217 ILE A N 1
ATOM 1842 C CA . ILE A 1 217 ? 1.072 -3.977 -3.471 1.00 96.50 217 ILE A CA 1
ATOM 1843 C C . ILE A 1 217 ? 0.054 -5.103 -3.405 1.00 96.50 217 ILE A C 1
ATOM 1845 O O . ILE A 1 217 ? 0.160 -5.982 -2.558 1.00 96.50 217 ILE A O 1
ATOM 1849 N N . TYR A 1 218 ? -0.921 -5.062 -4.303 1.00 94.62 218 TYR A N 1
ATOM 1850 C CA . TYR A 1 218 ? -1.974 -6.056 -4.417 1.00 94.62 218 TYR A CA 1
ATOM 1851 C C . TYR A 1 218 ? -1.808 -6.823 -5.729 1.00 94.62 218 TYR A C 1
ATOM 1853 O O . TYR A 1 218 ? -1.965 -6.251 -6.811 1.00 94.62 218 TYR A O 1
ATOM 1861 N N . ASP A 1 219 ? -1.453 -8.102 -5.618 1.00 91.25 219 ASP A N 1
ATOM 1862 C CA . ASP A 1 219 ? -1.255 -9.031 -6.727 1.00 91.25 219 ASP A CA 1
ATOM 1863 C C . ASP A 1 219 ? -2.425 -10.007 -6.799 1.00 91.25 219 ASP A C 1
ATOM 1865 O O . ASP A 1 219 ? -2.518 -10.950 -6.010 1.00 91.25 219 ASP A O 1
ATOM 1869 N N . TYR A 1 220 ? -3.271 -9.829 -7.802 1.00 88.12 220 TYR A N 1
ATOM 1870 C CA . TYR A 1 220 ? -4.549 -10.516 -7.918 1.00 88.12 220 TYR A CA 1
ATOM 1871 C C . TYR A 1 220 ? -4.682 -11.232 -9.263 1.00 88.12 220 TYR A C 1
ATOM 1873 O O . TYR A 1 220 ? -4.003 -10.886 -10.240 1.00 88.12 220 TYR A O 1
ATOM 1881 N N . GLU A 1 221 ? -5.503 -12.274 -9.323 1.00 81.88 221 GLU A N 1
ATOM 1882 C CA . GLU A 1 221 ? -5.806 -12.939 -10.595 1.00 81.88 221 GLU A CA 1
ATOM 1883 C C . GLU A 1 221 ? -6.707 -12.035 -11.442 1.00 81.88 221 GLU A C 1
ATOM 1885 O O . GLU A 1 221 ? -7.646 -11.446 -10.937 1.00 81.88 221 GLU A O 1
ATOM 1890 N N . TRP A 1 222 ? -6.437 -11.864 -12.739 1.00 67.69 222 TRP A N 1
ATOM 1891 C CA . TRP A 1 222 ? -7.163 -10.891 -13.575 1.00 67.69 222 TRP A CA 1
ATOM 1892 C C . TRP A 1 222 ? -8.691 -11.032 -13.481 1.00 67.69 222 TRP A C 1
ATOM 1894 O O . TRP A 1 222 ? -9.404 -10.031 -13.504 1.00 67.69 222 TRP A O 1
ATOM 1904 N N . GLU A 1 223 ? -9.172 -12.264 -13.319 1.00 61.16 223 GLU A N 1
ATOM 1905 C CA . GLU A 1 223 ? -10.587 -12.610 -13.178 1.00 61.16 223 GLU A CA 1
ATOM 1906 C C . GLU A 1 223 ? -11.194 -12.138 -11.843 1.00 61.16 223 GLU A C 1
ATOM 1908 O O . GLU A 1 223 ? -12.381 -11.818 -11.815 1.00 61.16 223 GLU A O 1
ATOM 1913 N N . SER A 1 224 ? -10.399 -11.972 -10.776 1.00 56.59 224 SER A N 1
ATOM 1914 C CA . SER A 1 224 ? -10.847 -11.365 -9.511 1.00 56.59 224 SER A CA 1
ATOM 1915 C C . SER A 1 224 ? -10.996 -9.846 -9.579 1.00 56.59 224 SER A C 1
ATOM 1917 O O . SER A 1 224 ? -11.747 -9.266 -8.807 1.00 56.59 224 SER A O 1
ATOM 1919 N N . GLY A 1 225 ? -10.334 -9.179 -10.528 1.00 56.03 225 GLY A N 1
ATOM 1920 C CA . GLY A 1 225 ? -10.483 -7.734 -10.723 1.00 56.03 225 GLY A CA 1
ATOM 1921 C C . GLY A 1 225 ? -11.704 -7.316 -11.543 1.00 56.03 225 GLY A C 1
ATOM 1922 O O . GLY A 1 225 ? -11.885 -6.118 -11.764 1.00 56.03 225 GLY A O 1
ATOM 1923 N N . LEU A 1 226 ? -12.481 -8.278 -12.055 1.00 52.94 226 LEU A N 1
ATOM 1924 C CA . LEU A 1 226 ? -13.703 -8.047 -12.837 1.00 52.94 226 LEU A CA 1
ATOM 1925 C C . LEU A 1 226 ? -14.985 -8.113 -11.991 1.00 52.94 226 LEU A C 1
ATOM 1927 O O . LEU A 1 226 ? -16.040 -7.709 -12.481 1.00 52.94 226 LEU A O 1
ATOM 1931 N N . SER A 1 227 ? -14.894 -8.641 -10.767 1.00 46.12 227 SER A N 1
ATOM 1932 C CA . SER A 1 227 ? -15.974 -8.713 -9.773 1.00 46.12 227 SER A CA 1
ATOM 1933 C C . SER A 1 227 ? -15.977 -7.501 -8.856 1.00 46.12 227 SER A C 1
ATOM 1935 O O . SER A 1 227 ? -17.085 -7.006 -8.559 1.00 46.12 227 SER A O 1
#